Protein AF-A0AAW2PKI6-F1 (afdb_monomer)

Organism: NCBI:txid2727403

Radius of gyration: 33.49 Å; Cα contacts (8 Å, |Δi|>4): 193; chains: 1; bounding box: 82×62×94 Å

pLDDT: mean 77.55, std 22.03, range [27.28, 97.56]

Structure (mmCIF, N/CA/C/O backbone):
data_AF-A0AAW2PKI6-F1
#
_entry.id   AF-A0AAW2PKI6-F1
#
loop_
_atom_site.group_PDB
_atom_site.id
_atom_site.type_symbol
_atom_site.label_atom_id
_atom_site.label_alt_id
_atom_site.label_comp_id
_atom_site.label_asym_id
_atom_site.label_entity_id
_atom_site.label_seq_id
_atom_site.pdbx_PDB_ins_code
_atom_site.Cartn_x
_atom_site.Cartn_y
_atom_site.Cartn_z
_atom_site.occupancy
_atom_site.B_iso_or_equiv
_atom_site.auth_seq_id
_atom_site.auth_comp_id
_atom_site.auth_asym_id
_atom_site.auth_atom_id
_atom_site.pdbx_PDB_model_num
ATOM 1 N N . MET A 1 1 ? 18.875 0.267 6.222 1.00 60.16 1 MET A N 1
ATOM 2 C CA . MET A 1 1 ? 17.955 0.863 5.227 1.00 60.16 1 MET A CA 1
ATOM 3 C C . MET A 1 1 ? 18.737 1.690 4.213 1.00 60.16 1 MET A C 1
ATOM 5 O O . MET A 1 1 ? 18.443 1.576 3.035 1.00 60.16 1 MET A O 1
ATOM 9 N N . GLU A 1 2 ? 19.763 2.428 4.642 1.00 72.56 2 GLU A N 1
ATOM 10 C CA . GLU A 1 2 ? 20.628 3.272 3.794 1.00 72.56 2 GLU A CA 1
ATOM 11 C C . GLU A 1 2 ? 21.167 2.565 2.539 1.00 72.56 2 GLU A C 1
ATOM 13 O O . GLU A 1 2 ? 20.972 3.065 1.440 1.00 72.56 2 GLU A O 1
ATOM 18 N N . SER A 1 3 ? 21.688 1.339 2.652 1.00 79.81 3 SER A N 1
ATOM 19 C CA . SER A 1 3 ? 22.182 0.583 1.486 1.00 79.81 3 SER A CA 1
ATOM 20 C C . SER A 1 3 ? 21.110 0.235 0.439 1.00 79.81 3 SER A C 1
ATOM 22 O O . SER A 1 3 ? 21.405 0.168 -0.751 1.00 79.81 3 SER A O 1
ATOM 24 N N . LEU A 1 4 ? 19.853 0.025 0.853 1.00 80.31 4 LEU A N 1
ATOM 25 C CA . LEU A 1 4 ? 18.731 -0.175 -0.078 1.00 80.31 4 LEU A CA 1
ATOM 26 C C . LEU A 1 4 ? 18.265 1.148 -0.687 1.00 80.31 4 LEU A C 1
ATOM 28 O O . LEU A 1 4 ? 17.821 1.170 -1.831 1.00 80.31 4 LEU A O 1
ATOM 32 N N . VAL A 1 5 ? 18.385 2.246 0.060 1.00 81.81 5 VAL A N 1
ATOM 33 C CA . VAL A 1 5 ? 18.087 3.593 -0.430 1.00 81.81 5 VAL A CA 1
ATOM 34 C C . VAL A 1 5 ? 19.079 3.993 -1.519 1.00 81.81 5 VAL A C 1
ATOM 36 O O . VAL A 1 5 ? 18.648 4.367 -2.605 1.00 81.81 5 VAL A O 1
ATOM 39 N N . GLU A 1 6 ? 20.378 3.832 -1.272 1.00 85.56 6 GLU A N 1
ATOM 40 C CA . GLU A 1 6 ? 21.430 4.067 -2.267 1.00 85.56 6 GLU A CA 1
ATOM 41 C C . GLU A 1 6 ? 21.249 3.182 -3.501 1.00 85.56 6 GLU A C 1
ATOM 43 O O . GLU A 1 6 ? 21.392 3.644 -4.633 1.00 85.56 6 GLU A O 1
ATOM 48 N N . LEU A 1 7 ? 20.870 1.914 -3.300 1.00 85.25 7 LEU A N 1
ATOM 49 C CA . LEU A 1 7 ? 20.575 1.012 -4.405 1.00 85.25 7 LEU A CA 1
ATOM 50 C C . LEU A 1 7 ? 19.381 1.499 -5.236 1.00 85.25 7 LEU A C 1
ATOM 52 O O . LEU A 1 7 ? 19.475 1.505 -6.460 1.00 85.25 7 LEU A O 1
ATOM 56 N N . CYS A 1 8 ? 18.279 1.923 -4.612 1.00 85.94 8 CYS A N 1
ATOM 57 C CA . CYS A 1 8 ? 17.147 2.503 -5.341 1.00 85.94 8 CYS A CA 1
ATOM 58 C C . CYS A 1 8 ? 17.553 3.757 -6.118 1.00 85.94 8 CYS A C 1
ATOM 60 O O . CYS A 1 8 ? 17.110 3.947 -7.248 1.00 85.94 8 CYS A O 1
ATOM 62 N N . ASP A 1 9 ? 18.407 4.595 -5.534 1.00 87.12 9 ASP A N 1
ATOM 63 C CA . ASP A 1 9 ? 18.882 5.819 -6.168 1.00 87.12 9 ASP A CA 1
ATOM 64 C C . ASP A 1 9 ? 19.772 5.499 -7.385 1.00 87.12 9 ASP A C 1
ATOM 66 O O . ASP A 1 9 ? 19.614 6.118 -8.438 1.00 87.12 9 ASP A O 1
ATOM 70 N N . LEU A 1 10 ? 20.620 4.470 -7.296 1.00 88.50 10 LEU A N 1
ATOM 71 C CA . LEU A 1 10 ? 21.412 3.967 -8.422 1.00 88.50 10 LEU A CA 1
ATOM 72 C C . LEU A 1 10 ? 20.534 3.348 -9.520 1.00 88.50 10 LEU A C 1
ATOM 74 O O . LEU A 1 10 ? 20.721 3.650 -10.698 1.00 88.50 10 LEU A O 1
ATOM 78 N N . ILE A 1 11 ? 19.563 2.506 -9.145 1.00 87.12 11 ILE A N 1
ATOM 79 C CA . ILE A 1 11 ? 18.638 1.879 -10.100 1.00 87.12 11 ILE A CA 1
ATOM 80 C C . ILE A 1 11 ? 17.837 2.955 -10.833 1.00 87.12 11 ILE A C 1
ATOM 82 O O . ILE A 1 11 ? 17.681 2.864 -12.045 1.00 87.12 11 ILE A O 1
ATOM 86 N N . SER A 1 12 ? 17.389 4.002 -10.134 1.00 85.88 12 SER A N 1
ATOM 87 C CA . SER A 1 12 ? 16.579 5.063 -10.743 1.00 85.88 12 SER A CA 1
ATOM 88 C C . SER A 1 12 ? 17.275 5.845 -11.851 1.00 85.88 12 SER A C 1
ATOM 90 O O . SER A 1 12 ? 16.607 6.366 -12.738 1.00 85.88 12 SER A O 1
ATOM 92 N N . GLN A 1 13 ? 18.608 5.880 -11.853 1.00 86.38 13 GLN A N 1
ATOM 93 C CA . GLN A 1 13 ? 19.371 6.522 -12.922 1.00 86.38 13 GLN A CA 1
ATOM 94 C C . GLN A 1 13 ? 19.412 5.665 -14.194 1.00 86.38 13 GLN A C 1
ATOM 96 O O . GLN A 1 13 ? 19.461 6.214 -15.288 1.00 86.38 13 GLN A O 1
ATOM 101 N N . ASN A 1 14 ? 19.405 4.331 -14.063 1.00 84.81 14 ASN A N 1
ATOM 102 C CA . ASN A 1 14 ? 19.547 3.393 -15.183 1.00 84.81 14 ASN A CA 1
ATOM 103 C C . ASN A 1 14 ? 18.785 2.072 -14.923 1.00 84.81 14 ASN A C 1
ATOM 105 O O . ASN A 1 14 ? 19.417 1.027 -14.740 1.00 84.81 14 ASN A O 1
ATOM 109 N N . PRO A 1 15 ? 17.438 2.066 -14.907 1.00 82.00 15 PRO A N 1
ATOM 110 C CA . PRO A 1 15 ? 16.659 0.908 -14.451 1.00 82.00 15 PRO A CA 1
ATOM 111 C C . PRO A 1 15 ? 16.874 -0.350 -15.308 1.00 82.00 15 PRO A C 1
ATOM 113 O O . PRO A 1 15 ? 16.956 -1.458 -14.776 1.00 82.00 15 PRO A O 1
ATOM 116 N N . SER A 1 16 ? 17.076 -0.185 -16.619 1.00 84.62 16 SER A N 1
ATOM 117 C CA . SER A 1 16 ? 17.324 -1.280 -17.568 1.00 84.62 16 SER A CA 1
ATOM 118 C C . SER A 1 16 ? 18.631 -2.046 -17.327 1.00 84.62 16 SER A C 1
ATOM 120 O O . SER A 1 16 ? 18.768 -3.169 -17.806 1.00 84.62 16 SER A O 1
ATOM 122 N N . GLN A 1 17 ? 19.579 -1.484 -16.569 1.00 86.12 17 GLN A N 1
ATOM 123 C CA . GLN A 1 17 ? 20.857 -2.134 -16.254 1.00 86.12 17 GLN A CA 1
ATOM 124 C C . GLN A 1 17 ? 20.801 -3.014 -14.999 1.00 86.12 17 GLN A C 1
ATOM 126 O O . GLN A 1 17 ? 21.746 -3.753 -14.724 1.00 86.12 17 GLN A O 1
ATOM 131 N N . PHE A 1 18 ? 19.707 -2.965 -14.230 1.00 88.19 18 PHE A N 1
ATOM 132 C CA . PHE A 1 18 ? 19.598 -3.674 -12.952 1.00 88.19 18 PHE A CA 1
ATOM 133 C C . PHE A 1 18 ? 18.392 -4.629 -12.832 1.00 88.19 18 PHE A C 1
ATOM 135 O O . PHE A 1 18 ? 17.845 -4.751 -11.730 1.00 88.19 18 PHE A O 1
ATOM 142 N N . PRO A 1 19 ? 17.983 -5.367 -13.886 1.00 88.19 19 PRO A N 1
ATOM 143 C CA . PRO A 1 19 ? 16.792 -6.217 -13.828 1.00 88.19 19 PRO A CA 1
ATOM 144 C C . PRO A 1 19 ? 16.898 -7.300 -12.743 1.00 88.19 19 PRO A C 1
ATOM 146 O O . PRO A 1 19 ? 15.944 -7.534 -12.003 1.00 88.19 19 PRO A O 1
ATOM 149 N N . GLU A 1 20 ? 18.078 -7.902 -12.570 1.00 89.75 20 GLU A N 1
ATOM 150 C CA . GLU A 1 20 ? 18.322 -8.921 -11.542 1.00 89.75 20 GLU A CA 1
ATOM 151 C C . GLU A 1 20 ? 18.191 -8.365 -10.121 1.00 89.75 20 GLU A C 1
ATOM 153 O O . GLU A 1 20 ? 17.646 -9.027 -9.239 1.00 89.75 20 GLU A O 1
ATOM 158 N N . LYS A 1 21 ? 18.646 -7.127 -9.886 1.00 90.69 21 LYS A N 1
ATOM 159 C CA . LYS A 1 21 ? 18.537 -6.493 -8.566 1.00 90.69 21 LYS A CA 1
ATOM 160 C C . LYS A 1 21 ? 17.090 -6.133 -8.250 1.00 90.69 21 LYS A C 1
ATOM 162 O O . LYS A 1 21 ? 16.655 -6.330 -7.120 1.00 90.69 21 LYS A O 1
ATOM 167 N N . ILE A 1 22 ? 16.337 -5.658 -9.241 1.00 90.00 22 ILE A N 1
ATOM 168 C CA . ILE A 1 22 ? 14.905 -5.373 -9.096 1.00 90.00 22 ILE A CA 1
ATOM 169 C C . ILE A 1 22 ? 14.148 -6.666 -8.780 1.00 90.00 22 ILE A C 1
ATOM 171 O O . ILE A 1 22 ? 13.391 -6.708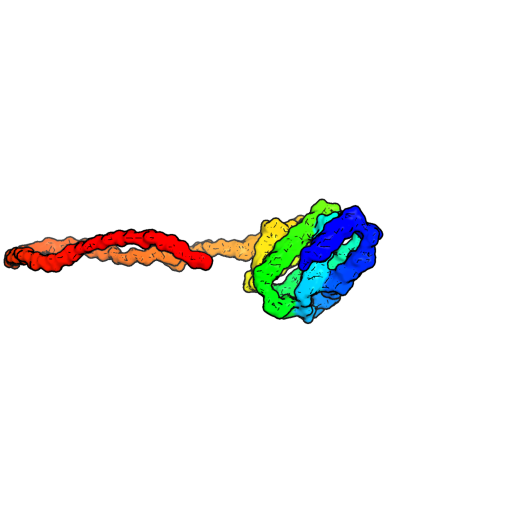 -7.808 1.00 90.00 22 ILE A O 1
ATOM 175 N N . ALA A 1 23 ? 14.408 -7.742 -9.529 1.00 91.38 23 ALA A N 1
ATOM 176 C CA . ALA A 1 23 ? 13.832 -9.059 -9.269 1.00 91.38 23 ALA A CA 1
ATOM 177 C C . ALA A 1 23 ? 14.208 -9.583 -7.873 1.00 91.38 23 ALA A C 1
ATOM 179 O O . ALA A 1 23 ? 13.350 -10.089 -7.148 1.00 91.38 23 ALA A O 1
ATOM 180 N N . TRP A 1 24 ? 15.461 -9.398 -7.450 1.00 92.00 24 TRP A N 1
ATOM 181 C CA . TRP A 1 24 ? 15.915 -9.770 -6.113 1.00 92.00 24 TRP A CA 1
ATOM 182 C C . TRP A 1 24 ? 15.167 -9.007 -5.015 1.00 92.00 24 TRP A C 1
ATOM 184 O O . TRP A 1 24 ? 14.698 -9.642 -4.072 1.00 92.00 24 TRP A O 1
ATOM 194 N N . ILE A 1 25 ? 14.981 -7.685 -5.137 1.00 91.81 25 ILE A N 1
ATOM 195 C CA . ILE A 1 25 ? 14.194 -6.894 -4.172 1.00 91.81 25 ILE A CA 1
ATOM 196 C C . ILE A 1 25 ? 12.750 -7.413 -4.126 1.00 91.81 25 ILE A C 1
ATOM 198 O O . ILE A 1 25 ? 12.233 -7.683 -3.043 1.00 91.81 25 ILE A O 1
ATOM 202 N N . CYS A 1 26 ? 12.130 -7.622 -5.291 1.00 92.88 26 CYS A N 1
ATOM 203 C CA . CYS A 1 26 ? 10.767 -8.145 -5.405 1.00 92.88 26 CYS A CA 1
ATOM 204 C C . CYS A 1 26 ? 10.617 -9.526 -4.746 1.00 92.88 26 CYS A C 1
ATOM 206 O O . CYS A 1 26 ? 9.635 -9.774 -4.055 1.00 92.88 26 CYS A O 1
ATOM 208 N N . SER A 1 27 ? 11.618 -10.405 -4.873 1.00 93.06 27 SER A N 1
ATOM 209 C CA . SER A 1 27 ? 11.614 -11.738 -4.246 1.00 93.06 27 SER A CA 1
ATOM 210 C C . SER A 1 27 ? 11.633 -11.710 -2.710 1.00 93.06 27 SER A C 1
ATOM 212 O O . SER A 1 27 ? 11.346 -12.717 -2.065 1.00 93.06 27 SER A O 1
ATOM 214 N N . ARG A 1 28 ? 11.984 -10.566 -2.103 1.00 93.50 28 ARG A N 1
ATOM 215 C CA . ARG A 1 28 ? 11.966 -10.367 -0.644 1.00 93.50 28 ARG A CA 1
ATOM 216 C C . ARG A 1 28 ? 10.624 -9.859 -0.128 1.00 93.50 28 ARG A C 1
ATOM 218 O O . ARG A 1 28 ? 10.440 -9.812 1.089 1.00 93.50 28 ARG A O 1
ATOM 225 N N . CYS A 1 29 ? 9.710 -9.474 -1.013 1.00 93.69 29 CYS A N 1
ATOM 226 C CA . CYS A 1 29 ? 8.357 -9.096 -0.639 1.00 93.69 29 CYS A CA 1
ATOM 227 C C . CYS A 1 29 ? 7.550 -10.330 -0.197 1.00 93.69 29 CYS A C 1
ATOM 229 O O . CYS A 1 29 ? 7.835 -11.455 -0.613 1.00 93.69 29 CYS A O 1
ATOM 231 N N . PRO A 1 30 ? 6.545 -10.149 0.672 1.00 91.19 30 PRO A N 1
ATOM 232 C CA . PRO A 1 30 ? 5.601 -11.212 0.981 1.00 91.19 30 PRO A CA 1
ATOM 233 C C . PRO A 1 30 ? 4.803 -11.597 -0.284 1.00 91.19 30 PRO A C 1
ATOM 235 O O . PRO A 1 30 ? 4.402 -10.700 -1.030 1.00 91.19 30 PRO A O 1
ATOM 238 N N . PRO A 1 31 ? 4.548 -12.898 -0.534 1.00 86.38 31 PRO A N 1
ATOM 239 C CA . PRO A 1 31 ? 3.718 -13.340 -1.655 1.00 86.38 31 PRO A CA 1
ATOM 240 C C . PRO A 1 31 ? 2.302 -12.760 -1.573 1.00 86.38 31 PRO A C 1
ATOM 242 O O . PRO A 1 31 ? 1.725 -12.709 -0.479 1.00 86.38 31 PRO A O 1
ATOM 245 N N . ALA A 1 32 ? 1.731 -12.365 -2.713 1.00 82.56 32 ALA A N 1
ATOM 246 C CA . ALA A 1 32 ? 0.415 -11.727 -2.783 1.00 82.56 32 ALA A CA 1
ATOM 247 C C . ALA A 1 32 ? -0.695 -12.619 -2.205 1.00 82.56 32 ALA A C 1
ATOM 249 O O . ALA A 1 32 ? -1.549 -12.155 -1.454 1.00 82.56 32 ALA A O 1
ATOM 250 N N . GLU A 1 33 ? -0.636 -13.921 -2.477 1.00 80.19 33 GLU A N 1
ATOM 251 C CA . GLU A 1 33 ? -1.582 -14.920 -1.981 1.00 80.19 33 GLU A CA 1
ATOM 252 C C . GLU A 1 33 ? -1.523 -15.015 -0.456 1.00 80.19 33 GLU A C 1
ATOM 254 O O . GLU A 1 33 ? -2.552 -15.130 0.212 1.00 80.19 33 GLU A O 1
ATOM 259 N N . SER A 1 34 ? -0.314 -14.906 0.112 1.00 81.00 34 SER A N 1
ATOM 260 C CA . SER A 1 34 ? -0.145 -14.929 1.562 1.00 81.00 34 SER A CA 1
ATOM 261 C C . SER A 1 34 ? -0.856 -13.737 2.197 1.00 81.00 34 SER A C 1
ATOM 263 O O . SER A 1 34 ? -1.625 -13.941 3.133 1.00 81.00 34 SER A O 1
ATOM 265 N N . LEU A 1 35 ? -0.695 -12.530 1.637 1.00 80.88 35 LEU A N 1
ATOM 266 C CA . LEU A 1 35 ? -1.299 -11.288 2.131 1.00 80.88 35 LEU A CA 1
ATOM 267 C C . LEU A 1 35 ? -2.830 -11.337 2.137 1.00 80.88 35 LEU A C 1
ATOM 269 O O . LEU A 1 35 ? -3.458 -10.819 3.055 1.00 80.88 35 LEU A O 1
ATOM 273 N N . LEU A 1 36 ? -3.427 -11.997 1.145 1.00 72.19 36 LEU A N 1
ATOM 274 C CA . LEU A 1 36 ? -4.881 -12.082 0.997 1.00 72.19 36 LEU A CA 1
ATOM 275 C C . LEU A 1 36 ? -5.514 -13.218 1.821 1.00 72.19 36 LEU A C 1
ATOM 277 O O . LEU A 1 36 ? -6.700 -13.163 2.129 1.00 72.19 36 LEU A O 1
ATOM 281 N N . SER A 1 37 ? -4.736 -14.229 2.223 1.00 73.50 37 SER A N 1
ATOM 282 C CA . SER A 1 37 ? -5.223 -15.401 2.976 1.00 73.50 37 SER A CA 1
ATOM 283 C C . SER A 1 37 ? -5.449 -15.171 4.484 1.00 73.50 37 SER A C 1
ATOM 285 O O . SER A 1 37 ? -5.866 -16.084 5.194 1.00 73.50 37 SER A O 1
ATOM 287 N N . GLY A 1 38 ? -5.171 -13.967 5.002 1.00 60.06 38 GLY A N 1
ATOM 288 C CA . GLY A 1 38 ? -5.489 -13.573 6.384 1.00 60.06 38 GLY A CA 1
ATOM 289 C C . GLY A 1 38 ? -4.589 -14.157 7.486 1.00 60.06 38 GLY A C 1
ATOM 290 O O . GLY A 1 38 ? -4.849 -13.918 8.666 1.00 60.06 38 GLY A O 1
ATOM 291 N N . SER A 1 39 ? -3.526 -14.892 7.134 1.00 59.41 39 SER A N 1
ATOM 292 C CA . SER A 1 39 ? -2.617 -15.546 8.091 1.00 59.41 39 SER A CA 1
ATOM 293 C C . SER A 1 39 ? -1.109 -15.197 8.016 1.00 59.41 39 SER A C 1
ATOM 295 O O . SER A 1 39 ? -0.350 -15.818 8.772 1.00 59.41 39 SER A O 1
ATOM 297 N N . PRO A 1 40 ? -0.582 -14.265 7.192 1.00 66.75 40 PRO A N 1
ATOM 298 C CA . PRO A 1 40 ? 0.857 -14.057 7.167 1.00 66.75 40 PRO A CA 1
ATOM 299 C C . PRO A 1 40 ? 1.254 -13.122 8.306 1.00 66.75 40 PRO A C 1
ATOM 301 O O . PRO A 1 40 ? 0.937 -11.934 8.316 1.00 66.75 40 PRO A O 1
ATOM 304 N N . ARG A 1 41 ? 2.017 -13.644 9.263 1.00 82.00 41 ARG A N 1
ATOM 305 C CA . ARG A 1 41 ? 2.872 -12.767 10.056 1.00 82.00 41 ARG A CA 1
ATOM 306 C C . ARG A 1 41 ? 3.982 -12.270 9.137 1.00 82.00 41 ARG A C 1
ATOM 308 O O . ARG A 1 41 ? 4.852 -13.053 8.757 1.00 82.00 41 ARG A O 1
ATOM 315 N N . VAL A 1 42 ? 3.951 -10.994 8.776 1.00 90.56 42 VAL A N 1
ATOM 316 C CA . VAL A 1 42 ? 4.983 -10.396 7.931 1.00 90.56 42 VAL A CA 1
ATOM 317 C C . VAL A 1 42 ? 6.249 -10.155 8.753 1.00 90.56 42 VAL A C 1
ATOM 319 O O . VAL A 1 42 ? 6.200 -9.825 9.942 1.00 90.56 42 VAL A O 1
ATOM 322 N N . SER A 1 43 ? 7.412 -10.324 8.134 1.00 92.00 43 SER A N 1
ATOM 323 C CA . SER A 1 43 ? 8.691 -9.999 8.760 1.00 92.00 43 SER A CA 1
ATOM 324 C C . SER A 1 43 ? 9.048 -8.519 8.570 1.00 92.00 43 SER A C 1
ATOM 326 O O . SER A 1 43 ? 8.580 -7.842 7.652 1.00 92.00 43 SER A O 1
ATOM 328 N N . ARG A 1 44 ? 9.943 -7.994 9.417 1.00 92.25 44 ARG A N 1
ATOM 329 C CA . ARG A 1 44 ? 10.456 -6.621 9.264 1.00 92.25 44 ARG A CA 1
ATOM 330 C C . ARG A 1 44 ? 11.184 -6.433 7.924 1.00 92.25 44 ARG A C 1
ATOM 332 O O . ARG A 1 44 ? 11.060 -5.380 7.309 1.00 92.25 44 ARG A O 1
ATOM 339 N N . SER A 1 45 ? 11.917 -7.445 7.451 1.00 92.00 45 SER A N 1
ATOM 340 C CA . SER A 1 45 ? 12.606 -7.380 6.155 1.00 92.00 45 SER A CA 1
ATOM 341 C C . SER A 1 45 ? 11.633 -7.353 4.977 1.00 92.00 45 SER A C 1
ATOM 343 O O . SER A 1 45 ? 11.880 -6.624 4.024 1.00 92.00 45 SER A O 1
ATOM 345 N N . GLN A 1 46 ? 10.511 -8.071 5.067 1.00 93.56 46 GLN A N 1
ATOM 346 C CA . GLN A 1 46 ? 9.435 -8.035 4.074 1.00 93.56 46 GLN A CA 1
ATOM 347 C C . GLN A 1 46 ? 8.767 -6.655 3.997 1.00 93.56 46 GLN A C 1
ATOM 349 O O . GLN A 1 46 ? 8.568 -6.140 2.899 1.00 93.56 46 GLN A O 1
ATOM 354 N N . LEU A 1 47 ? 8.491 -6.013 5.139 1.00 94.19 47 LEU A N 1
ATOM 355 C CA . LEU A 1 47 ? 7.982 -4.633 5.163 1.00 94.19 47 LEU A CA 1
ATOM 356 C C . LEU A 1 47 ? 8.980 -3.648 4.539 1.00 94.19 47 LEU A C 1
ATOM 358 O O . LEU A 1 47 ? 8.604 -2.809 3.723 1.00 94.19 47 LEU A O 1
ATOM 362 N N . HIS A 1 48 ? 10.271 -3.775 4.858 1.00 93.75 48 HIS A N 1
ATOM 363 C CA . HIS A 1 48 ? 11.298 -2.950 4.222 1.00 93.75 48 HIS A CA 1
ATOM 364 C C . HIS A 1 48 ? 11.418 -3.209 2.718 1.00 93.75 48 HIS A C 1
ATOM 366 O O . HIS A 1 48 ? 11.626 -2.259 1.966 1.00 93.75 48 HIS A O 1
ATOM 372 N N . ALA A 1 49 ? 11.261 -4.455 2.265 1.00 94.19 49 ALA A N 1
ATOM 373 C CA . ALA A 1 49 ? 11.241 -4.777 0.844 1.00 94.19 49 ALA A CA 1
ATOM 374 C C . ALA A 1 49 ? 10.067 -4.080 0.140 1.00 94.19 49 ALA A C 1
ATOM 376 O O . ALA A 1 49 ? 10.290 -3.411 -0.862 1.00 94.19 49 ALA A O 1
ATOM 377 N N . ILE A 1 50 ? 8.856 -4.121 0.711 1.00 95.62 50 ILE A N 1
ATOM 378 C CA . ILE A 1 50 ? 7.687 -3.399 0.177 1.00 95.62 50 ILE A CA 1
ATOM 379 C C . ILE A 1 50 ? 7.944 -1.889 0.076 1.00 95.62 50 ILE A C 1
ATOM 381 O O . ILE A 1 50 ? 7.707 -1.307 -0.981 1.00 95.62 50 ILE A O 1
ATOM 385 N N . LEU A 1 51 ? 8.492 -1.256 1.122 1.00 95.81 51 LEU A N 1
ATOM 386 C CA . LEU A 1 51 ? 8.870 0.165 1.062 1.00 95.81 51 LEU A CA 1
ATOM 387 C C . LEU A 1 51 ? 9.906 0.446 -0.028 1.00 95.81 51 LEU A C 1
ATOM 389 O O . LEU A 1 51 ? 9.824 1.460 -0.716 1.00 95.81 51 LEU A O 1
ATOM 393 N N . THR A 1 52 ? 10.873 -0.454 -0.193 1.00 94.81 52 THR A N 1
ATOM 394 C CA . THR A 1 52 ? 11.925 -0.330 -1.208 1.00 94.81 52 THR A CA 1
ATOM 395 C C . THR A 1 52 ? 11.329 -0.398 -2.615 1.00 94.81 52 THR A C 1
ATOM 397 O O . THR A 1 52 ? 11.669 0.436 -3.452 1.00 94.81 52 THR A O 1
ATOM 400 N N . VAL A 1 53 ? 10.395 -1.323 -2.864 1.00 94.44 53 VAL A N 1
ATOM 401 C CA . VAL A 1 53 ? 9.678 -1.433 -4.146 1.00 94.44 53 VAL A CA 1
ATOM 402 C C . VAL A 1 53 ? 8.800 -0.203 -4.399 1.00 94.44 53 VAL A C 1
ATOM 404 O O . VAL A 1 53 ? 8.852 0.358 -5.489 1.00 94.44 53 VAL A O 1
ATOM 407 N N . ALA A 1 54 ? 8.050 0.274 -3.402 1.00 95.38 54 ALA A N 1
ATOM 408 C CA . ALA A 1 54 ? 7.240 1.485 -3.543 1.00 95.38 54 ALA A CA 1
ATOM 409 C C . ALA A 1 54 ? 8.109 2.715 -3.858 1.00 95.38 54 ALA A C 1
ATOM 411 O O . ALA A 1 54 ? 7.802 3.486 -4.769 1.00 95.38 54 ALA A O 1
ATOM 412 N N . ARG A 1 55 ? 9.245 2.867 -3.165 1.00 94.38 55 ARG A N 1
ATOM 413 C CA . ARG A 1 55 ? 10.226 3.923 -3.448 1.00 94.38 55 ARG A CA 1
ATOM 414 C C . ARG A 1 55 ? 10.798 3.797 -4.859 1.00 94.38 55 ARG A C 1
ATOM 416 O O . ARG A 1 55 ? 10.929 4.815 -5.535 1.00 94.38 55 ARG A O 1
ATOM 423 N N . LEU A 1 56 ? 11.125 2.584 -5.305 1.00 93.00 56 LEU A N 1
ATOM 424 C CA . LEU A 1 56 ? 11.620 2.336 -6.658 1.00 93.00 56 LEU A CA 1
ATOM 425 C C . LEU A 1 56 ? 10.616 2.833 -7.706 1.00 93.00 56 LEU A C 1
ATOM 427 O O . LEU A 1 56 ? 11.004 3.605 -8.578 1.00 93.00 56 LEU A O 1
ATOM 431 N N . LEU A 1 57 ? 9.336 2.470 -7.570 1.00 92.38 57 LEU A N 1
ATOM 432 C CA . LEU A 1 57 ? 8.267 2.952 -8.453 1.00 92.38 57 LEU A CA 1
ATOM 433 C C . LEU A 1 57 ? 8.168 4.481 -8.445 1.00 92.38 57 LEU A C 1
ATOM 435 O O . LEU A 1 57 ? 8.087 5.096 -9.502 1.00 92.38 57 LEU A O 1
ATOM 439 N N . SER A 1 58 ? 8.270 5.107 -7.268 1.00 93.81 58 SER A N 1
ATOM 440 C CA . SER A 1 58 ? 8.218 6.572 -7.142 1.00 93.81 58 SER A CA 1
ATOM 441 C C . SER A 1 58 ? 9.379 7.306 -7.821 1.00 93.81 58 SER A C 1
ATOM 443 O O . SER A 1 58 ? 9.295 8.512 -8.031 1.00 93.81 58 SER A O 1
ATOM 445 N N . LYS A 1 59 ? 10.475 6.605 -8.135 1.00 91.44 59 LYS A N 1
ATOM 446 C CA . LYS A 1 59 ? 11.649 7.165 -8.816 1.00 91.44 59 LYS A CA 1
ATOM 447 C C . LYS A 1 59 ? 11.799 6.694 -10.266 1.00 91.44 59 LYS A C 1
ATOM 449 O O . LYS A 1 59 ? 12.598 7.271 -10.994 1.00 91.44 59 LYS A O 1
ATOM 454 N N . CYS A 1 60 ? 11.069 5.653 -10.675 1.00 86.19 60 CYS A N 1
ATOM 455 C CA . CYS A 1 60 ? 11.206 4.994 -11.979 1.00 86.19 60 CYS A CA 1
ATOM 456 C C . CYS A 1 60 ? 9.849 4.895 -12.703 1.00 86.19 60 CYS A C 1
ATOM 458 O O . CYS A 1 60 ? 9.342 3.785 -12.899 1.00 86.19 60 CYS A O 1
ATOM 460 N N . PRO A 1 61 ? 9.252 6.024 -13.118 1.00 73.06 61 PRO A N 1
ATOM 461 C CA . PRO A 1 61 ? 7.889 6.041 -13.654 1.00 73.06 61 PRO A CA 1
ATOM 462 C C . PRO A 1 61 ? 7.740 5.333 -15.005 1.00 73.06 61 PRO A C 1
ATOM 464 O O . PRO A 1 61 ? 6.708 4.731 -15.272 1.00 73.06 61 PRO A O 1
ATOM 467 N N . ASN A 1 62 ? 8.797 5.329 -15.821 1.00 65.62 62 ASN A N 1
ATOM 468 C CA . ASN A 1 62 ? 8.805 4.744 -17.168 1.00 65.62 62 ASN A CA 1
ATOM 469 C C . ASN A 1 62 ? 9.342 3.310 -17.196 1.00 65.62 62 ASN A C 1
ATOM 471 O O . ASN A 1 62 ? 9.867 2.861 -18.212 1.00 65.62 62 ASN A O 1
ATOM 475 N N . SER A 1 63 ? 9.327 2.617 -16.060 1.00 64.81 63 SER A N 1
ATOM 476 C CA . SER A 1 63 ? 9.799 1.243 -16.037 1.00 64.81 63 SER A CA 1
ATOM 477 C C . SER A 1 63 ? 8.672 0.291 -16.434 1.00 64.81 63 SER A C 1
ATOM 479 O O . SER A 1 63 ? 7.633 0.246 -15.777 1.00 64.81 63 SER A O 1
ATOM 481 N N . ASP A 1 64 ? 8.900 -0.527 -17.467 1.00 69.62 64 ASP A N 1
ATOM 482 C CA . ASP A 1 64 ? 8.010 -1.626 -17.900 1.00 69.62 64 ASP A CA 1
ATOM 483 C C . ASP A 1 64 ? 7.930 -2.768 -16.858 1.00 69.62 64 ASP A C 1
ATOM 485 O O . ASP A 1 64 ? 7.620 -3.923 -17.154 1.00 69.62 64 ASP A O 1
ATOM 489 N N . HIS A 1 65 ? 8.287 -2.485 -15.605 1.00 75.88 65 HIS A N 1
ATOM 490 C CA . HIS A 1 65 ? 8.369 -3.456 -14.534 1.00 75.88 65 HIS A CA 1
ATOM 491 C C . HIS A 1 65 ? 6.986 -3.673 -13.910 1.00 75.88 65 HIS A C 1
ATOM 493 O O . HIS A 1 65 ? 6.657 -3.129 -12.854 1.00 75.88 65 HIS A O 1
ATOM 499 N N . GLU A 1 66 ? 6.197 -4.538 -14.544 1.00 86.44 66 GLU A N 1
ATOM 500 C CA . GLU A 1 66 ? 4.873 -4.945 -14.055 1.00 86.44 66 GLU A CA 1
ATOM 501 C C . GLU A 1 66 ? 4.917 -5.656 -12.692 1.00 86.44 66 GLU A C 1
ATOM 503 O O . GLU A 1 66 ? 4.010 -5.509 -11.869 1.00 86.44 66 GLU A O 1
ATOM 508 N N . THR A 1 67 ? 6.003 -6.375 -12.395 1.00 90.75 67 THR A N 1
ATOM 509 C CA . THR A 1 67 ? 6.160 -7.110 -11.129 1.00 90.75 67 THR A CA 1
ATOM 510 C C . THR A 1 67 ? 6.188 -6.184 -9.896 1.00 90.75 67 THR A C 1
ATOM 512 O O . THR A 1 67 ? 5.372 -6.389 -8.994 1.00 90.75 67 THR A O 1
ATOM 515 N N . PRO A 1 68 ? 7.051 -5.145 -9.820 1.00 91.75 68 PRO A N 1
ATOM 516 C CA . PRO A 1 68 ? 6.980 -4.103 -8.794 1.00 91.75 68 PRO A CA 1
ATOM 517 C C . PRO A 1 68 ? 5.592 -3.489 -8.589 1.00 91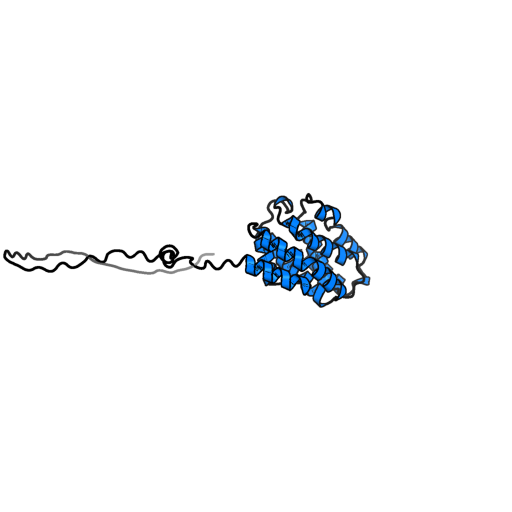.75 68 PRO A C 1
ATOM 519 O O . PRO A 1 68 ? 5.136 -3.407 -7.446 1.00 91.75 68 PRO A O 1
ATOM 522 N N . LYS A 1 69 ? 4.910 -3.085 -9.674 1.00 92.56 69 LYS A N 1
ATOM 523 C CA . LYS A 1 69 ? 3.564 -2.488 -9.605 1.00 92.56 69 LYS A CA 1
ATOM 524 C C . LYS A 1 69 ? 2.578 -3.464 -8.968 1.00 92.56 69 LYS A C 1
ATOM 526 O O . LYS A 1 69 ? 1.913 -3.123 -7.991 1.00 92.56 69 LYS A O 1
ATOM 531 N N . SER A 1 70 ? 2.564 -4.702 -9.458 1.00 92.56 70 SER A N 1
ATOM 532 C CA . SER A 1 70 ? 1.689 -5.771 -8.969 1.00 92.56 70 SER A CA 1
ATOM 533 C C . SER A 1 70 ? 1.898 -6.065 -7.482 1.00 92.56 70 SER A C 1
ATOM 535 O O . SER A 1 70 ? 0.926 -6.231 -6.749 1.00 92.56 70 SER A O 1
ATOM 537 N N . LEU A 1 71 ? 3.148 -6.084 -7.005 1.00 93.44 71 LEU A N 1
ATOM 538 C CA . LEU A 1 71 ? 3.466 -6.311 -5.590 1.00 93.44 71 LEU A CA 1
ATOM 539 C C . LEU A 1 71 ? 2.968 -5.181 -4.686 1.00 93.44 71 LEU A C 1
ATOM 541 O O . LEU A 1 71 ? 2.377 -5.446 -3.638 1.00 93.44 71 LEU A O 1
ATOM 545 N N . VAL A 1 72 ? 3.184 -3.926 -5.086 1.00 94.94 72 VAL A N 1
ATOM 546 C CA . VAL A 1 72 ? 2.714 -2.763 -4.319 1.00 94.94 72 VAL A CA 1
ATOM 547 C C . VAL A 1 72 ? 1.189 -2.716 -4.295 1.00 94.94 72 VAL A C 1
ATOM 549 O O . VAL A 1 72 ? 0.614 -2.504 -3.229 1.00 94.94 72 VAL A O 1
ATOM 552 N N . LEU A 1 73 ? 0.527 -2.998 -5.421 1.00 94.56 73 LEU A N 1
ATOM 553 C CA . LEU A 1 73 ? -0.934 -3.083 -5.494 1.00 94.56 73 LEU A CA 1
ATOM 554 C C . LEU A 1 73 ? -1.487 -4.235 -4.651 1.00 94.56 73 LEU A C 1
ATOM 556 O O . LEU A 1 73 ? -2.467 -4.044 -3.935 1.00 94.56 73 LEU A O 1
ATOM 560 N N . ALA A 1 74 ? -0.862 -5.414 -4.682 1.00 93.75 74 ALA A N 1
ATOM 561 C CA . ALA A 1 74 ? -1.272 -6.546 -3.853 1.00 93.75 74 ALA A CA 1
ATOM 562 C C . ALA A 1 74 ? -1.161 -6.217 -2.357 1.00 93.75 74 ALA A C 1
ATOM 564 O O . ALA A 1 74 ? -2.086 -6.494 -1.591 1.00 93.75 74 ALA A O 1
ATOM 565 N N . PHE A 1 75 ? -0.070 -5.565 -1.946 1.00 95.00 75 PHE A N 1
ATOM 566 C CA . PHE A 1 75 ? 0.079 -5.093 -0.574 1.00 95.00 75 PHE A CA 1
ATOM 567 C C . PHE A 1 75 ? -0.958 -4.026 -0.217 1.00 95.00 75 PHE A C 1
ATOM 569 O O . PHE A 1 75 ? -1.587 -4.125 0.835 1.00 95.00 75 PHE A O 1
ATOM 576 N N . TYR A 1 76 ? -1.200 -3.057 -1.101 1.00 95.62 76 TYR A N 1
ATOM 577 C CA . TYR A 1 76 ? -2.202 -2.016 -0.888 1.00 95.62 76 TYR A CA 1
ATOM 578 C C . TYR A 1 76 ? -3.604 -2.606 -0.692 1.00 95.62 76 TYR A C 1
ATOM 580 O O . TYR A 1 76 ? -4.265 -2.315 0.301 1.00 95.62 76 TYR A O 1
ATOM 588 N N . ARG A 1 77 ? -4.009 -3.541 -1.560 1.00 93.44 77 ARG A N 1
ATOM 589 C CA . ARG A 1 77 ? -5.273 -4.291 -1.440 1.00 93.44 77 ARG A CA 1
ATOM 590 C C . ARG A 1 77 ? -5.388 -5.065 -0.130 1.00 93.44 77 ARG A C 1
ATOM 592 O O . ARG A 1 77 ? -6.492 -5.267 0.363 1.00 93.44 77 ARG A O 1
ATOM 599 N N . SER A 1 78 ? -4.265 -5.497 0.441 1.00 92.38 78 SER A N 1
ATOM 600 C CA . SER A 1 78 ? -4.252 -6.253 1.693 1.00 92.38 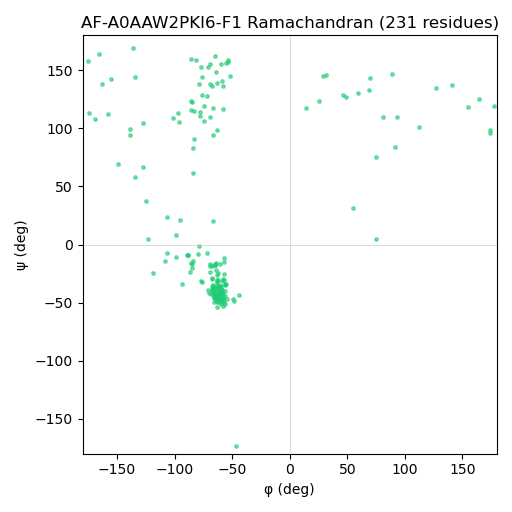78 SER A CA 1
ATOM 601 C C . SER A 1 78 ? -4.398 -5.392 2.948 1.00 92.38 78 SER A C 1
ATOM 603 O O . SER A 1 78 ? -4.586 -5.966 4.017 1.00 92.38 78 SER A O 1
ATOM 605 N N . ILE A 1 79 ? -4.357 -4.053 2.854 1.00 92.62 79 ILE A N 1
ATOM 606 C CA . ILE A 1 79 ? -4.415 -3.131 4.006 1.00 92.62 79 ILE A CA 1
ATOM 607 C C . ILE A 1 79 ? -5.473 -3.498 5.060 1.00 92.62 79 ILE A C 1
ATOM 609 O O . ILE A 1 79 ? -5.131 -3.481 6.241 1.00 92.62 79 ILE A O 1
ATOM 613 N N . PRO A 1 80 ? -6.711 -3.886 4.711 1.00 88.62 80 PRO A N 1
ATOM 614 C CA . PRO A 1 80 ? -7.691 -4.279 5.722 1.00 88.62 80 PRO A CA 1
ATOM 615 C C . PRO A 1 80 ? -7.224 -5.413 6.647 1.00 88.62 80 PRO A C 1
ATOM 617 O O . PRO A 1 80 ? -7.510 -5.414 7.844 1.00 88.62 80 PRO A O 1
ATOM 620 N N . SER A 1 81 ? -6.432 -6.355 6.126 1.00 87.06 81 SER A N 1
ATOM 621 C CA . SER A 1 81 ? -5.849 -7.449 6.912 1.00 87.06 81 SER A CA 1
ATOM 622 C C . SER A 1 81 ? -4.774 -6.976 7.904 1.00 87.06 81 SER A C 1
ATOM 624 O O . SER A 1 81 ? -4.566 -7.621 8.936 1.00 87.06 81 SER A O 1
ATOM 626 N N . LEU A 1 82 ? -4.141 -5.820 7.658 1.00 88.12 82 LEU A N 1
ATOM 627 C CA . LEU A 1 82 ? -3.109 -5.240 8.529 1.00 88.12 82 LEU A CA 1
ATOM 628 C C . LEU A 1 82 ? -3.690 -4.742 9.855 1.00 88.12 82 LEU A C 1
ATOM 630 O O . LEU A 1 82 ? -2.940 -4.531 10.809 1.00 88.12 82 LEU A O 1
ATOM 634 N N . PHE A 1 83 ? -5.009 -4.552 9.956 1.00 89.06 83 PHE A N 1
ATOM 635 C CA . PHE A 1 83 ? -5.637 -4.145 11.214 1.00 89.06 83 PHE A CA 1
ATOM 636 C C . PHE A 1 83 ? -5.560 -5.235 12.283 1.00 89.06 83 PHE A C 1
ATOM 638 O O . PHE A 1 83 ? -5.679 -4.925 13.469 1.00 89.06 83 PHE A O 1
ATOM 645 N N . ASN A 1 84 ? -5.304 -6.485 11.884 1.00 87.62 84 ASN A N 1
ATOM 646 C CA . ASN A 1 84 ? -5.009 -7.573 12.799 1.00 87.62 84 ASN A CA 1
ATOM 647 C C . ASN A 1 84 ? -3.582 -7.422 13.364 1.00 87.62 84 ASN A C 1
ATOM 649 O O . ASN A 1 84 ? -2.612 -7.525 12.610 1.00 87.62 84 ASN A O 1
ATOM 653 N N . PRO A 1 85 ? -3.400 -7.284 14.691 1.00 85.19 85 PRO A N 1
ATOM 654 C CA . PRO A 1 85 ? -2.071 -7.182 15.295 1.00 85.19 85 PRO A CA 1
ATOM 655 C C . PRO A 1 85 ? -1.142 -8.363 14.974 1.00 85.19 85 PRO A C 1
ATOM 657 O O . PRO A 1 85 ? 0.075 -8.197 14.974 1.00 85.19 85 PRO A O 1
ATOM 660 N N . LYS A 1 86 ? -1.694 -9.550 14.671 1.00 87.88 86 LYS A N 1
ATOM 661 C CA . LYS A 1 86 ? -0.921 -10.749 14.296 1.00 87.88 86 LYS A CA 1
ATOM 662 C C . LYS A 1 86 ? -0.241 -10.633 12.931 1.00 87.88 86 LYS A C 1
ATOM 664 O O . LYS A 1 86 ? 0.692 -11.392 12.676 1.00 87.88 86 LYS A O 1
ATOM 669 N N . PHE A 1 87 ? -0.686 -9.704 12.083 1.00 89.44 87 PHE A N 1
ATOM 670 C CA . PHE A 1 87 ? -0.021 -9.404 10.820 1.00 89.44 87 PHE A CA 1
ATOM 671 C C . PHE A 1 87 ? 1.397 -8.878 11.063 1.00 89.44 87 PHE A C 1
ATOM 673 O O . PHE A 1 87 ? 2.335 -9.257 10.368 1.00 89.44 87 PHE A O 1
ATOM 680 N N . TRP A 1 88 ? 1.568 -8.024 12.073 1.00 91.19 88 TRP A N 1
ATOM 681 C CA . TRP A 1 88 ? 2.803 -7.280 12.279 1.00 91.19 88 TRP A CA 1
ATOM 682 C C . TRP A 1 88 ? 3.929 -8.137 12.894 1.00 91.19 88 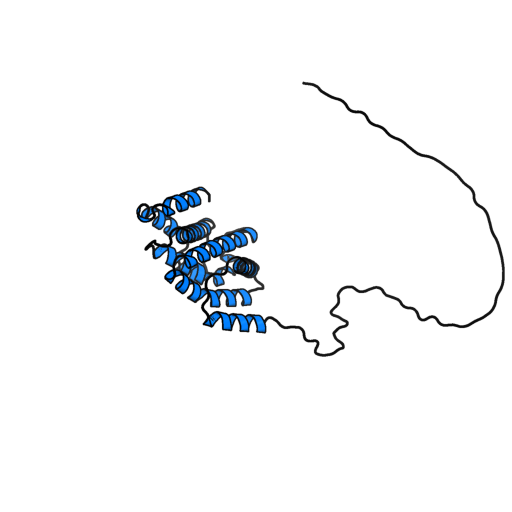TRP A C 1
ATOM 684 O O . TRP A 1 88 ? 3.679 -9.096 13.642 1.00 91.19 88 TRP A O 1
ATOM 694 N N . PRO A 1 89 ? 5.204 -7.783 12.631 1.00 91.19 89 PRO A N 1
ATOM 695 C CA . PRO A 1 89 ? 6.339 -8.408 13.299 1.00 91.19 89 PRO A CA 1
ATOM 696 C C . PRO A 1 89 ? 6.226 -8.310 14.829 1.00 91.19 89 PRO A C 1
ATOM 698 O O . PRO A 1 89 ? 5.587 -7.410 15.374 1.00 91.19 89 PRO A O 1
ATOM 701 N N . GLN A 1 90 ? 6.885 -9.220 15.554 1.00 86.44 90 GLN A N 1
ATOM 702 C CA . GLN A 1 90 ? 6.922 -9.135 17.018 1.00 86.44 90 GLN A CA 1
ATOM 703 C C . GLN A 1 90 ? 7.515 -7.805 17.474 1.00 86.44 90 GLN A C 1
ATOM 705 O O . GLN A 1 90 ? 8.542 -7.386 16.942 1.00 86.44 90 GLN A O 1
ATOM 710 N N . ALA A 1 91 ? 6.891 -7.180 18.476 1.00 84.44 91 ALA A N 1
ATOM 711 C CA . ALA A 1 91 ? 7.349 -5.913 19.044 1.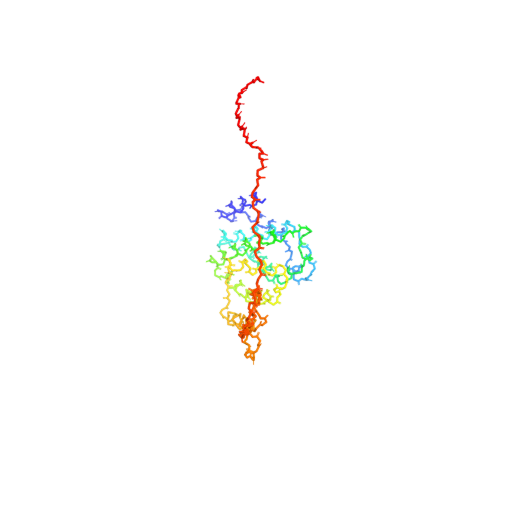00 84.44 91 ALA A CA 1
ATOM 712 C C . ALA A 1 91 ? 7.522 -4.790 17.997 1.00 84.44 91 ALA A C 1
ATOM 714 O O . ALA A 1 91 ? 8.386 -3.924 18.132 1.00 84.44 91 ALA A O 1
ATOM 715 N N . PHE A 1 92 ? 6.715 -4.800 16.932 1.00 89.81 92 PHE A N 1
ATOM 716 C CA . PHE A 1 92 ? 6.665 -3.699 15.978 1.00 89.81 92 PHE A CA 1
ATOM 717 C C . PHE A 1 92 ? 5.829 -2.557 16.577 1.00 89.81 92 PHE A C 1
ATOM 719 O O . PHE A 1 92 ? 4.630 -2.713 16.803 1.00 89.81 92 PHE A O 1
ATOM 726 N N . SER A 1 93 ? 6.481 -1.445 16.927 1.00 92.44 93 SER A N 1
ATOM 727 C CA . SER A 1 93 ? 5.845 -0.339 17.652 1.00 92.44 93 SER A CA 1
ATOM 728 C C . SER A 1 93 ? 4.830 0.411 16.784 1.00 92.44 93 SER A C 1
ATOM 730 O O . SER A 1 93 ? 4.951 0.455 15.561 1.00 92.44 93 SER A O 1
ATOM 732 N N . SER A 1 94 ? 3.857 1.074 17.419 1.00 91.50 94 SER A N 1
ATOM 733 C CA . SER A 1 94 ? 2.907 1.944 16.708 1.00 91.50 94 SER A CA 1
ATOM 734 C C . SER A 1 94 ? 3.603 3.074 15.941 1.00 91.50 94 SER A C 1
ATOM 736 O O . SER A 1 94 ? 3.118 3.496 14.895 1.00 91.50 94 SER A O 1
ATOM 738 N N . GLU A 1 95 ? 4.741 3.560 16.438 1.00 94.56 95 GLU A N 1
ATOM 739 C CA . GLU A 1 95 ? 5.567 4.556 15.752 1.00 94.56 95 GLU A CA 1
ATOM 740 C C . GLU A 1 95 ? 6.178 3.990 14.465 1.00 94.56 95 GLU A C 1
ATOM 742 O O . GLU A 1 95 ? 6.109 4.632 13.419 1.00 94.56 95 GLU A O 1
ATOM 747 N N . ALA A 1 96 ? 6.687 2.753 14.503 1.00 94.62 96 ALA A N 1
ATOM 748 C CA . ALA A 1 96 ? 7.211 2.080 13.318 1.00 94.62 96 ALA A CA 1
ATOM 749 C C . ALA A 1 96 ? 6.112 1.820 12.273 1.00 94.62 96 ALA A C 1
ATOM 751 O O . ALA A 1 96 ? 6.354 1.985 11.080 1.00 94.62 96 ALA A O 1
ATOM 752 N N . ILE A 1 97 ? 4.895 1.474 12.711 1.00 95.00 97 ILE A N 1
ATOM 753 C CA . ILE A 1 97 ? 3.713 1.358 11.837 1.00 95.00 97 ILE A CA 1
ATOM 754 C C . ILE A 1 97 ? 3.383 2.714 11.200 1.00 95.00 97 ILE A C 1
ATOM 756 O O . ILE A 1 97 ? 3.128 2.793 10.000 1.00 95.00 97 ILE A O 1
ATOM 760 N N . SER A 1 98 ? 3.429 3.790 11.988 1.00 95.44 98 SER A N 1
ATOM 761 C CA . SER A 1 98 ? 3.166 5.149 11.509 1.00 95.44 98 SER A CA 1
ATOM 762 C C . SER A 1 98 ? 4.188 5.609 10.481 1.00 95.44 98 SER A C 1
ATOM 764 O O . SER A 1 98 ? 3.801 6.104 9.425 1.00 95.44 98 SER A O 1
ATOM 766 N N . SER A 1 99 ? 5.481 5.434 10.754 1.00 96.00 99 SER A N 1
ATOM 767 C CA . SER A 1 99 ? 6.543 5.743 9.793 1.00 96.00 99 SER A CA 1
ATOM 768 C C . SER A 1 99 ? 6.377 4.921 8.515 1.00 96.00 99 SER A C 1
ATOM 770 O O . SER A 1 99 ? 6.393 5.493 7.429 1.00 96.00 99 SER A O 1
ATOM 772 N N . PHE A 1 100 ? 6.104 3.617 8.640 1.00 96.31 100 PHE A N 1
ATOM 773 C CA . PHE A 1 100 ? 5.866 2.746 7.493 1.00 96.31 100 PHE A CA 1
ATOM 774 C C . PHE A 1 100 ? 4.726 3.256 6.602 1.00 96.31 100 PHE A C 1
ATOM 776 O O . PHE A 1 100 ? 4.924 3.394 5.399 1.00 96.31 100 PHE A O 1
ATOM 783 N N . PHE A 1 101 ? 3.548 3.556 7.161 1.00 97.12 101 PHE A N 1
ATOM 784 C CA . PHE A 1 101 ? 2.416 4.011 6.348 1.00 97.12 101 PHE A CA 1
ATOM 785 C C . PHE A 1 101 ? 2.646 5.385 5.720 1.00 97.12 101 PHE A C 1
ATOM 787 O O . PHE A 1 101 ? 2.260 5.578 4.570 1.00 97.12 101 PHE A O 1
ATOM 794 N N . ASN A 1 102 ? 3.287 6.320 6.428 1.00 97.31 102 ASN A N 1
ATOM 795 C CA . ASN A 1 102 ? 3.615 7.627 5.856 1.00 97.31 102 ASN A CA 1
ATOM 796 C C . ASN A 1 102 ? 4.555 7.490 4.656 1.00 97.31 102 ASN A C 1
ATOM 798 O O . ASN A 1 102 ? 4.260 8.023 3.588 1.00 97.31 102 ASN A O 1
ATOM 802 N N . ASP A 1 103 ? 5.640 6.731 4.810 1.00 96.69 103 ASP A N 1
ATOM 803 C CA . ASP A 1 103 ? 6.595 6.497 3.729 1.00 96.69 103 ASP A CA 1
ATOM 804 C C . ASP A 1 103 ? 5.929 5.769 2.558 1.00 96.69 103 ASP A C 1
ATOM 806 O O . ASP A 1 103 ? 6.039 6.194 1.409 1.00 96.69 103 ASP A O 1
ATOM 810 N N . PHE A 1 104 ? 5.192 4.694 2.848 1.00 97.56 104 PHE A N 1
ATOM 811 C CA . PHE A 1 104 ? 4.523 3.879 1.840 1.00 97.56 104 PHE A CA 1
ATOM 812 C C . PHE A 1 104 ? 3.521 4.692 1.015 1.00 97.56 104 PHE A C 1
ATOM 814 O O . PHE A 1 104 ? 3.611 4.697 -0.213 1.00 97.56 104 PHE A O 1
ATOM 821 N N . LEU A 1 105 ? 2.610 5.423 1.669 1.00 97.56 105 LEU A N 1
ATOM 822 C CA . LEU A 1 105 ? 1.617 6.251 0.983 1.00 97.56 105 LEU A CA 1
ATOM 823 C C . LEU A 1 105 ? 2.260 7.423 0.238 1.00 97.56 105 LEU A C 1
ATOM 825 O O . LEU A 1 105 ? 1.804 7.762 -0.853 1.00 97.56 105 LEU A O 1
ATOM 829 N N . SER A 1 106 ? 3.335 8.013 0.772 1.00 97.19 106 SER A N 1
ATOM 830 C CA . SER A 1 106 ? 4.071 9.073 0.077 1.00 97.19 106 SER A CA 1
ATOM 831 C C . SER A 1 106 ? 4.706 8.560 -1.216 1.00 97.19 106 SER A C 1
ATOM 833 O O . SER A 1 106 ? 4.539 9.169 -2.273 1.00 97.19 106 SER A O 1
ATOM 835 N N . TYR A 1 107 ? 5.389 7.410 -1.171 1.00 96.38 107 TYR A N 1
ATOM 836 C CA . TYR A 1 107 ? 5.974 6.806 -2.369 1.00 96.38 107 TYR A CA 1
ATOM 837 C C . TYR A 1 107 ? 4.907 6.367 -3.372 1.00 96.38 107 TYR A C 1
ATOM 839 O O . TYR A 1 107 ? 5.064 6.613 -4.565 1.00 96.38 107 TYR A O 1
ATOM 847 N N . MET A 1 108 ? 3.809 5.768 -2.905 1.00 95.31 108 MET A N 1
ATOM 848 C CA . MET A 1 108 ? 2.692 5.385 -3.768 1.00 95.31 108 MET A CA 1
ATOM 849 C C . MET A 1 108 ? 2.058 6.583 -4.473 1.00 95.31 108 MET A C 1
ATOM 851 O O . MET A 1 108 ? 1.847 6.523 -5.680 1.00 95.31 108 MET A O 1
ATOM 855 N N . SER A 1 109 ? 1.779 7.663 -3.740 1.00 95.69 109 SER A N 1
ATOM 856 C CA . SER A 1 109 ? 1.158 8.866 -4.308 1.00 95.69 109 SER A CA 1
ATOM 857 C C . SER A 1 109 ? 2.066 9.479 -5.375 1.00 95.69 109 SER A C 1
ATOM 859 O O . SER A 1 109 ? 1.627 9.707 -6.496 1.00 95.69 109 SER A O 1
ATOM 861 N N . LYS A 1 110 ? 3.370 9.594 -5.088 1.00 95.62 110 LYS A N 1
ATOM 862 C CA . LYS A 1 110 ? 4.372 10.056 -6.063 1.00 95.62 110 LYS A CA 1
ATOM 863 C C . LYS A 1 110 ? 4.486 9.150 -7.287 1.00 95.62 110 LYS A C 1
ATOM 865 O O . LYS A 1 110 ? 4.684 9.643 -8.392 1.00 95.62 110 LYS A O 1
ATOM 870 N N . ALA A 1 111 ? 4.415 7.832 -7.112 1.00 94.12 111 ALA A N 1
ATOM 871 C CA . ALA A 1 111 ? 4.435 6.897 -8.236 1.00 94.12 111 ALA A CA 1
ATOM 872 C C . ALA A 1 111 ? 3.184 7.060 -9.115 1.00 94.12 111 ALA A C 1
ATOM 874 O O . ALA A 1 111 ? 3.288 7.062 -10.338 1.00 94.12 111 ALA A O 1
ATOM 875 N N . ALA A 1 112 ? 2.017 7.250 -8.497 1.00 94.56 112 ALA A N 1
ATOM 876 C CA . ALA A 1 112 ? 0.762 7.478 -9.201 1.00 94.56 112 ALA A CA 1
ATOM 877 C C . ALA A 1 112 ? 0.741 8.817 -9.958 1.00 94.56 112 ALA A C 1
ATOM 879 O O . ALA A 1 112 ? 0.294 8.860 -11.099 1.00 94.56 112 ALA A O 1
ATOM 880 N N . GLU A 1 113 ? 1.296 9.888 -9.386 1.00 94.06 113 GLU A N 1
ATOM 881 C CA . GLU A 1 113 ? 1.443 11.184 -10.071 1.00 94.06 113 GLU A CA 1
ATOM 882 C C . GLU A 1 113 ? 2.231 11.084 -11.384 1.00 94.06 113 GLU A C 1
ATOM 884 O O . GLU A 1 113 ? 1.984 11.844 -12.318 1.00 94.06 113 GLU A O 1
ATOM 889 N N . GLN A 1 114 ? 3.175 10.145 -11.467 1.00 91.62 114 GLN A N 1
ATOM 890 C CA . GLN A 1 114 ? 4.056 9.996 -12.623 1.00 91.62 114 GLN A CA 1
ATOM 891 C C . GLN A 1 114 ? 3.612 8.900 -13.607 1.00 91.62 114 GLN A C 1
ATOM 893 O O . GLN A 1 114 ? 4.165 8.818 -14.701 1.00 91.62 114 GLN A O 1
ATOM 898 N N . SER A 1 115 ? 2.641 8.055 -13.244 1.00 91.81 115 SER A N 1
ATOM 899 C CA . SER A 1 115 ? 2.189 6.917 -14.054 1.00 91.81 115 SER A CA 1
ATOM 900 C C . SER A 1 115 ? 0.656 6.801 -14.023 1.00 91.81 115 SER A C 1
ATOM 902 O O . SER A 1 115 ? 0.118 6.205 -13.084 1.00 91.81 115 SER A O 1
ATOM 904 N N . PRO A 1 116 ? -0.056 7.286 -15.060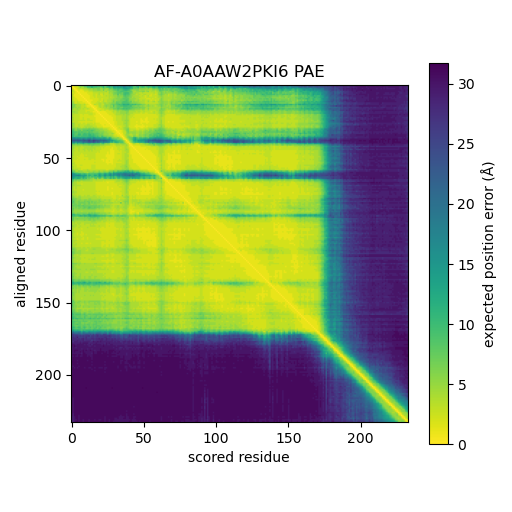 1.00 91.69 116 PRO A N 1
ATOM 905 C CA . PRO A 1 116 ? -1.522 7.274 -15.116 1.00 91.69 116 PRO A CA 1
ATOM 906 C C . PRO A 1 116 ? -2.161 5.888 -14.956 1.00 91.69 116 PRO A C 1
ATOM 908 O O . PRO A 1 116 ? -3.152 5.758 -14.240 1.00 91.69 116 PRO A O 1
ATOM 911 N N . ASP A 1 117 ? -1.575 4.847 -15.555 1.00 91.88 117 ASP A N 1
ATOM 912 C CA . ASP A 1 117 ? -2.099 3.477 -15.454 1.00 91.88 117 ASP A CA 1
ATOM 913 C C . ASP A 1 117 ? -2.056 2.984 -14.002 1.00 91.88 117 ASP A C 1
ATOM 915 O O . ASP A 1 117 ? -3.068 2.577 -13.431 1.00 91.88 117 ASP A O 1
ATOM 919 N N . PHE A 1 118 ? -0.898 3.146 -13.354 1.00 93.12 118 PHE A N 1
ATOM 920 C CA . PHE A 1 118 ? -0.735 2.852 -11.929 1.00 93.12 118 PHE A CA 1
ATOM 921 C C . PHE A 1 118 ? -1.676 3.692 -11.049 1.00 93.12 118 PHE A C 1
ATOM 923 O O . PHE A 1 118 ? -2.231 3.174 -10.083 1.00 93.12 118 PHE A O 1
ATOM 930 N N . ALA A 1 119 ? -1.906 4.968 -11.378 1.00 95.44 119 ALA A N 1
ATOM 931 C CA . ALA A 1 119 ? -2.866 5.806 -10.661 1.00 95.44 119 ALA A CA 1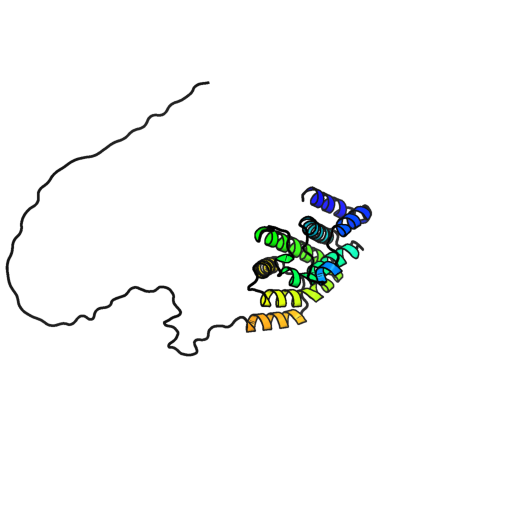
ATOM 932 C C . ALA A 1 119 ? -4.301 5.267 -10.751 1.00 95.44 119 ALA A C 1
ATOM 934 O O . ALA A 1 119 ? -5.002 5.251 -9.739 1.00 95.44 119 ALA A O 1
ATOM 935 N N . SER A 1 120 ? -4.720 4.798 -11.931 1.00 95.62 120 SER A N 1
ATOM 936 C CA . SER A 1 120 ? -6.024 4.158 -12.131 1.00 95.62 120 SER A CA 1
ATOM 937 C C . SER A 1 120 ? -6.147 2.876 -11.307 1.00 95.62 120 SER A C 1
ATOM 939 O O . SER A 1 120 ? -7.159 2.670 -10.634 1.00 95.62 120 SER A O 1
ATOM 941 N N . ASP A 1 121 ? -5.105 2.041 -11.301 1.00 95.06 121 ASP A N 1
ATOM 942 C CA . ASP A 1 121 ? -5.094 0.811 -10.510 1.00 95.06 121 ASP A CA 1
ATOM 943 C C . ASP A 1 121 ? -5.179 1.101 -9.011 1.00 95.06 121 ASP A C 1
ATOM 945 O O . ASP A 1 121 ? -5.964 0.470 -8.308 1.00 95.06 121 ASP A O 1
ATOM 949 N N . VAL A 1 122 ? -4.414 2.074 -8.508 1.00 96.75 122 VAL A N 1
ATOM 950 C CA . VAL A 1 122 ? -4.479 2.504 -7.103 1.00 96.75 122 VAL A CA 1
ATOM 951 C C . VAL A 1 122 ? -5.876 3.027 -6.764 1.00 96.75 122 VAL A C 1
ATOM 953 O O . VAL A 1 122 ? -6.473 2.577 -5.782 1.00 96.75 122 VAL A O 1
ATOM 956 N N . ALA A 1 123 ? -6.435 3.903 -7.607 1.00 97.00 123 ALA A N 1
ATOM 957 C CA . ALA A 1 123 ? -7.768 4.471 -7.424 1.00 97.00 123 ALA A CA 1
ATOM 958 C C . ALA A 1 123 ? -8.861 3.406 -7.298 1.00 97.00 123 ALA A C 1
ATOM 960 O O . ALA A 1 123 ? -9.783 3.589 -6.502 1.00 97.00 123 ALA A O 1
ATOM 961 N N . GLY A 1 124 ? -8.722 2.286 -8.015 1.00 96.00 124 GLY A N 1
ATOM 962 C CA . GLY A 1 124 ? -9.641 1.150 -7.952 1.00 96.00 124 GLY A CA 1
ATOM 963 C C . GLY A 1 124 ? -9.763 0.486 -6.576 1.00 96.00 124 GLY A C 1
ATOM 964 O O . GLY A 1 124 ? -10.729 -0.239 -6.348 1.00 96.00 124 GLY A O 1
ATOM 965 N N . PHE A 1 125 ? -8.827 0.730 -5.649 1.00 95.69 125 PHE A N 1
ATOM 966 C CA . PHE A 1 125 ? -8.851 0.152 -4.296 1.00 95.69 125 PHE A CA 1
ATOM 967 C C . PHE A 1 125 ? -8.943 1.195 -3.185 1.00 95.69 125 PHE A C 1
ATOM 969 O O . PHE A 1 125 ? -9.434 0.875 -2.101 1.00 95.69 125 PHE A O 1
ATOM 976 N N . THR A 1 126 ? -8.498 2.430 -3.431 1.00 97.00 126 THR A N 1
ATOM 977 C CA . THR A 1 126 ? -8.406 3.476 -2.402 1.00 97.00 126 THR A CA 1
ATOM 978 C C . THR A 1 126 ? -9.726 3.707 -1.677 1.00 97.00 126 THR A C 1
ATOM 980 O O . THR A 1 126 ? -9.742 3.753 -0.450 1.00 97.00 126 THR A O 1
ATOM 983 N N . GLY A 1 127 ? -10.838 3.819 -2.408 1.00 95.25 127 GLY A N 1
ATOM 984 C CA . GLY A 1 127 ? -12.148 4.096 -1.816 1.00 95.25 127 GLY A CA 1
ATOM 985 C C . GLY A 1 127 ? -12.560 3.058 -0.774 1.00 95.25 127 GLY A C 1
ATOM 986 O O . GLY A 1 127 ? -12.845 3.400 0.375 1.00 95.25 127 GLY A O 1
ATOM 987 N N . GLU A 1 128 ? -12.513 1.785 -1.159 1.00 94.81 128 GLU A N 1
ATOM 988 C CA . GLU A 1 128 ? -12.859 0.667 -0.281 1.00 94.81 128 GLU A CA 1
ATOM 989 C C . GLU A 1 128 ? -11.912 0.574 0.922 1.00 94.81 128 GLU A C 1
ATOM 991 O O . GLU A 1 128 ? -12.359 0.420 2.058 1.00 94.81 128 GLU A O 1
ATOM 996 N N . ILE A 1 129 ? -10.605 0.750 0.703 1.00 95.69 129 ILE A N 1
ATOM 997 C CA . ILE A 1 129 ? -9.611 0.754 1.782 1.00 95.69 129 ILE A CA 1
ATOM 998 C C . ILE A 1 129 ? -9.923 1.854 2.800 1.00 95.69 129 ILE A C 1
ATOM 1000 O O . ILE A 1 129 ? -9.916 1.591 4.003 1.00 95.69 129 ILE A O 1
ATOM 1004 N N . VAL A 1 130 ? -10.219 3.077 2.352 1.00 95.69 130 VAL A N 1
ATOM 1005 C CA . VAL A 1 130 ? -10.522 4.203 3.247 1.00 95.69 130 VAL A CA 1
ATOM 1006 C C . VAL A 1 130 ? -11.807 3.938 4.038 1.00 95.69 130 VAL A C 1
ATOM 1008 O O . VAL A 1 130 ? -11.806 4.096 5.259 1.00 95.69 130 VAL A O 1
ATOM 1011 N N . ILE A 1 131 ? -12.874 3.466 3.386 1.00 94.31 131 ILE A N 1
ATOM 1012 C CA . ILE A 1 131 ? -14.154 3.145 4.042 1.00 94.31 131 ILE A CA 1
ATOM 1013 C C . ILE A 1 131 ? -13.978 2.044 5.099 1.00 94.31 131 ILE A C 1
ATOM 1015 O O . ILE A 1 131 ? -14.463 2.176 6.230 1.00 94.31 131 ILE A O 1
ATOM 1019 N N . GLN A 1 132 ? -13.238 0.980 4.778 1.00 93.62 132 GLN A N 1
ATOM 1020 C CA . GLN A 1 132 ? -12.933 -0.081 5.738 1.00 93.62 132 GLN A CA 1
ATOM 1021 C C . GLN A 1 132 ? -12.049 0.423 6.882 1.00 93.62 132 GLN A C 1
ATOM 1023 O O . GLN A 1 132 ? -12.251 0.029 8.031 1.00 93.62 132 GLN A O 1
ATOM 1028 N N . THR A 1 133 ? -11.108 1.326 6.603 1.00 94.31 133 THR A N 1
ATOM 1029 C CA . THR A 1 133 ? -10.263 1.941 7.635 1.00 94.31 133 THR A CA 1
ATOM 1030 C C . THR A 1 133 ? -11.104 2.758 8.620 1.00 94.31 133 THR A C 1
ATOM 1032 O O . THR A 1 133 ? -10.945 2.592 9.828 1.00 94.31 133 THR A O 1
ATOM 1035 N N . ILE A 1 134 ? -12.038 3.582 8.128 1.00 92.75 134 ILE A N 1
ATOM 1036 C CA . ILE A 1 134 ? -12.973 4.363 8.960 1.00 92.75 134 ILE A CA 1
ATOM 1037 C C . ILE A 1 134 ? -13.850 3.434 9.803 1.00 92.75 134 ILE A C 1
ATOM 1039 O O . ILE A 1 134 ? -14.015 3.647 11.001 1.00 92.75 134 ILE A O 1
ATOM 1043 N N . SER A 1 135 ? -14.369 2.365 9.198 1.00 91.06 135 SER A N 1
ATOM 1044 C CA . SER A 1 135 ? -15.222 1.392 9.892 1.00 91.06 135 SER A CA 1
ATOM 1045 C C . SER A 1 135 ? -14.495 0.643 11.014 1.00 91.06 135 SER A C 1
ATOM 1047 O O . SER A 1 135 ? -15.141 0.147 11.930 1.00 91.06 135 SER A O 1
ATOM 1049 N N . ASN A 1 136 ? -13.161 0.589 10.964 1.00 90.38 136 ASN A N 1
ATOM 1050 C CA . ASN A 1 136 ? -12.304 -0.054 11.957 1.00 90.38 136 ASN A CA 1
ATOM 1051 C C . ASN A 1 136 ? -11.552 0.961 12.841 1.00 90.38 136 ASN A C 1
ATOM 1053 O O . ASN A 1 136 ? -10.500 0.612 13.377 1.00 90.38 136 ASN A O 1
ATOM 1057 N N . ALA A 1 137 ? -12.032 2.203 13.001 1.00 85.56 137 ALA A N 1
ATOM 1058 C CA . ALA A 1 137 ? -11.339 3.285 13.726 1.00 85.56 137 ALA A CA 1
ATOM 1059 C C . ALA A 1 137 ? -10.968 2.973 15.199 1.00 85.56 137 ALA A C 1
ATOM 1061 O O . ALA A 1 137 ? -10.111 3.642 15.787 1.00 85.56 137 ALA A O 1
ATOM 1062 N N . ASP A 1 138 ? -11.549 1.928 15.791 1.00 87.25 138 ASP A N 1
ATOM 1063 C CA . ASP A 1 138 ? -11.178 1.442 17.124 1.00 87.25 138 ASP A CA 1
ATOM 1064 C C . ASP A 1 138 ? -9.767 0.830 17.158 1.00 87.25 138 ASP A C 1
ATOM 1066 O O . ASP A 1 138 ? -9.067 0.907 18.176 1.00 87.25 138 ASP A O 1
ATOM 1070 N N . SER A 1 139 ? -9.302 0.279 16.030 1.00 90.62 139 SER A N 1
ATOM 1071 C CA . SER A 1 139 ? -7.952 -0.268 15.895 1.00 90.62 139 SER A CA 1
ATOM 1072 C C . SER A 1 139 ? -6.890 0.833 15.960 1.00 90.62 139 SER A C 1
ATOM 1074 O O . SER A 1 139 ? -6.971 1.873 15.312 1.00 90.62 139 SER A O 1
ATOM 1076 N N . CYS A 1 140 ? -5.811 0.590 16.706 1.00 91.44 140 CYS A N 1
ATOM 1077 C CA . CYS A 1 140 ? -4.670 1.508 16.713 1.00 91.44 140 CYS A CA 1
ATOM 1078 C C . CYS A 1 140 ? -4.058 1.663 15.308 1.00 91.44 140 CYS A C 1
ATOM 1080 O O . CYS A 1 140 ? -3.617 2.749 14.940 1.00 91.44 140 CYS A O 1
ATOM 1082 N N . VAL A 1 141 ? -4.049 0.584 14.519 1.00 92.81 141 VAL A N 1
ATOM 1083 C CA . VAL A 1 141 ? -3.453 0.561 13.176 1.00 92.81 141 VAL A CA 1
ATOM 1084 C C . VAL A 1 141 ? -4.282 1.387 12.195 1.00 92.81 141 VAL A C 1
ATOM 1086 O O . VAL A 1 141 ? -3.712 2.147 11.415 1.00 92.81 141 VAL A O 1
ATOM 1089 N N . SER A 1 142 ? -5.614 1.292 12.254 1.00 94.06 142 SER A N 1
ATOM 1090 C CA . SER A 1 142 ? -6.498 2.069 11.378 1.00 94.06 142 SER A CA 1
ATOM 1091 C C . SER A 1 142 ? -6.374 3.569 11.650 1.00 94.06 142 SER A C 1
ATOM 1093 O O . SER A 1 142 ? -6.235 4.337 10.705 1.00 94.06 142 SER A O 1
ATOM 1095 N N . ARG A 1 143 ? -6.304 4.003 12.918 1.00 93.62 143 ARG A N 1
ATOM 1096 C CA . ARG A 1 143 ? -6.069 5.418 13.268 1.00 93.62 143 ARG A CA 1
ATOM 1097 C C . ARG A 1 143 ? -4.748 5.944 12.718 1.00 93.62 143 ARG A C 1
ATOM 1099 O O . ARG A 1 143 ? -4.689 7.060 12.205 1.00 93.62 143 ARG A O 1
ATOM 1106 N N . VAL A 1 144 ? -3.691 5.142 12.821 1.00 94.88 144 VAL A N 1
ATOM 1107 C CA . VAL A 1 144 ? -2.378 5.486 12.264 1.00 94.88 144 VAL A CA 1
ATOM 1108 C C . VAL A 1 144 ? -2.448 5.613 10.740 1.00 94.88 144 VAL A C 1
ATOM 1110 O O . VAL A 1 144 ? -1.912 6.573 10.187 1.00 94.88 144 VAL A O 1
ATOM 1113 N N . LEU A 1 145 ? -3.147 4.696 10.068 1.00 95.81 145 LEU A N 1
ATOM 1114 C CA . LEU A 1 145 ? -3.357 4.762 8.626 1.00 95.81 145 LEU A CA 1
ATOM 1115 C C . LEU A 1 145 ? -4.185 5.990 8.216 1.00 95.81 145 LEU A C 1
ATOM 1117 O O . LEU A 1 145 ? -3.780 6.690 7.294 1.00 95.81 145 LEU A O 1
ATOM 1121 N N . LEU A 1 146 ? -5.288 6.300 8.908 1.00 94.75 146 LEU A N 1
ATOM 1122 C CA . LEU A 1 146 ? -6.096 7.504 8.651 1.00 94.75 146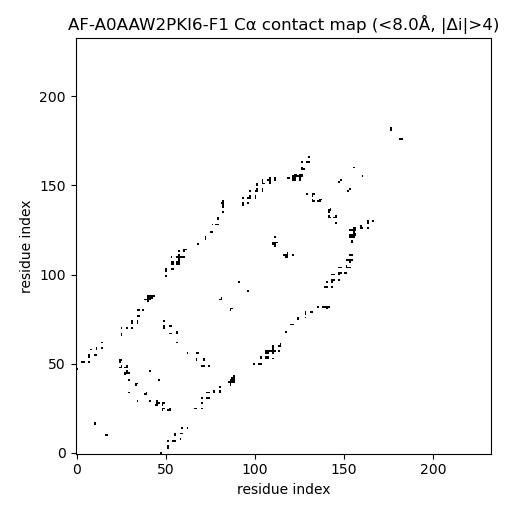 LEU A CA 1
ATOM 1123 C C . LEU A 1 146 ? -5.250 8.770 8.758 1.00 94.75 146 LEU A C 1
ATOM 1125 O O . LEU A 1 146 ? -5.306 9.627 7.881 1.00 94.75 146 LEU A O 1
ATOM 1129 N N . LYS A 1 147 ? -4.406 8.861 9.791 1.00 95.31 147 LYS A N 1
ATOM 1130 C CA . LYS A 1 147 ? -3.483 9.988 9.945 1.00 95.31 147 LYS A CA 1
ATOM 1131 C C . LYS A 1 147 ? -2.513 10.096 8.765 1.00 95.31 147 LYS A C 1
ATOM 1133 O O . LYS A 1 147 ? -2.283 11.199 8.278 1.00 95.31 147 LYS A O 1
ATOM 1138 N N . ALA A 1 148 ? -1.959 8.975 8.304 1.00 96.19 148 ALA A N 1
ATOM 1139 C CA . ALA A 1 148 ? -1.053 8.962 7.157 1.00 96.19 148 ALA A CA 1
ATOM 1140 C C . ALA A 1 148 ? -1.771 9.344 5.846 1.00 96.19 148 ALA A C 1
ATOM 1142 O O . ALA A 1 148 ? -1.219 10.110 5.056 1.00 96.19 148 ALA A O 1
ATOM 1143 N N . LEU A 1 149 ? -3.019 8.897 5.655 1.00 95.38 149 LEU A N 1
ATOM 1144 C CA . LEU A 1 149 ? -3.875 9.264 4.520 1.00 95.38 149 LEU A CA 1
ATOM 1145 C C . LEU A 1 149 ? -4.153 10.771 4.466 1.00 95.38 149 LEU A C 1
ATOM 1147 O O . LEU A 1 149 ? -4.165 11.342 3.382 1.00 95.38 149 LEU A O 1
ATOM 1151 N N . CYS A 1 150 ? -4.320 11.440 5.612 1.00 93.75 150 CYS A N 1
ATOM 1152 C CA . CYS A 1 150 ? -4.482 12.898 5.651 1.00 93.75 150 CYS A CA 1
ATOM 1153 C C . CYS A 1 150 ? -3.249 13.659 5.138 1.00 93.75 150 CYS A C 1
ATOM 1155 O O . CYS A 1 150 ? -3.378 14.798 4.702 1.00 93.75 150 CYS A O 1
ATOM 1157 N N . SER A 1 151 ? -2.054 13.068 5.228 1.00 93.44 151 SER A N 1
ATOM 1158 C CA . SER A 1 151 ? -0.809 13.685 4.749 1.00 93.44 151 SER A CA 1
ATOM 1159 C C . SER A 1 151 ? -0.448 13.272 3.324 1.00 93.44 151 SER A C 1
ATOM 1161 O O . SER A 1 151 ? 0.131 14.065 2.590 1.00 93.44 151 SER A O 1
ATOM 1163 N N . ASN A 1 152 ? -0.767 12.038 2.935 1.00 94.88 152 ASN A N 1
ATOM 1164 C CA . ASN A 1 152 ? -0.476 11.485 1.617 1.00 94.88 152 ASN A CA 1
ATOM 1165 C C . ASN A 1 152 ? -1.692 10.675 1.165 1.00 94.88 152 ASN A C 1
ATOM 1167 O O . ASN A 1 152 ? -1.832 9.507 1.535 1.00 94.88 152 ASN A O 1
ATOM 1171 N N . PHE A 1 153 ? -2.584 11.306 0.402 1.00 95.12 153 PHE A N 1
ATOM 1172 C CA . PHE A 1 153 ? -3.815 10.675 -0.058 1.00 95.12 153 PHE A CA 1
ATOM 1173 C C . PHE A 1 153 ? -3.623 10.125 -1.481 1.00 95.12 153 PHE A C 1
ATOM 1175 O O . PHE A 1 153 ? -3.440 10.921 -2.406 1.00 95.12 153 PHE A O 1
ATOM 1182 N N . PRO A 1 154 ? -3.654 8.794 -1.689 1.00 95.19 154 PRO A N 1
ATOM 1183 C CA . PRO A 1 154 ? -3.550 8.220 -3.026 1.00 95.19 154 PRO A CA 1
ATOM 1184 C C . PRO A 1 154 ? -4.755 8.598 -3.901 1.00 95.19 154 PRO A C 1
ATOM 1186 O O . PRO A 1 154 ? -5.811 8.953 -3.372 1.00 95.19 154 PRO A O 1
ATOM 1189 N N . PRO A 1 155 ? -4.654 8.473 -5.236 1.00 96.50 155 PRO A N 1
ATOM 1190 C CA . PRO A 1 155 ? -5.792 8.686 -6.125 1.00 96.50 155 PRO A CA 1
ATOM 1191 C C . PRO A 1 155 ? -7.012 7.861 -5.708 1.00 96.50 155 PRO A C 1
ATOM 1193 O O . PRO A 1 155 ? -6.869 6.735 -5.238 1.00 96.50 155 PRO A O 1
ATOM 1196 N N . ILE A 1 156 ? -8.208 8.410 -5.902 1.00 95.88 156 ILE A N 1
ATOM 1197 C CA . ILE A 1 156 ? -9.490 7.771 -5.584 1.00 95.88 156 ILE A CA 1
ATOM 1198 C C . ILE A 1 156 ? -10.453 7.952 -6.754 1.00 95.88 156 ILE A C 1
ATOM 1200 O O . ILE A 1 156 ? -10.453 8.992 -7.416 1.00 95.88 156 ILE A O 1
ATOM 1204 N N . LEU A 1 157 ? -11.289 6.945 -7.012 1.00 95.31 157 LEU A N 1
ATOM 1205 C CA . LEU A 1 157 ? -12.326 7.051 -8.031 1.00 95.31 157 LEU A CA 1
ATOM 1206 C C . LEU A 1 157 ? -13.418 8.048 -7.605 1.00 95.31 157 LEU A C 1
ATOM 1208 O O . LEU A 1 157 ? -13.892 7.983 -6.468 1.00 95.31 157 LEU A O 1
ATOM 1212 N N . PRO A 1 158 ? -13.917 8.907 -8.516 1.00 92.38 158 PRO A N 1
ATOM 1213 C CA . PRO A 1 158 ? -15.001 9.842 -8.204 1.00 92.38 158 PRO A CA 1
ATOM 1214 C C . PRO A 1 158 ? -16.264 9.167 -7.645 1.00 92.38 158 PRO A C 1
ATOM 1216 O O . PRO A 1 158 ? -16.941 9.722 -6.782 1.00 92.38 158 PRO A O 1
ATOM 1219 N N . SER A 1 159 ? -16.572 7.945 -8.096 1.00 91.31 159 SER A N 1
ATOM 1220 C CA . SER A 1 159 ? -17.700 7.154 -7.587 1.00 91.31 159 SER A CA 1
ATOM 1221 C C . SER A 1 159 ? -17.562 6.795 -6.109 1.00 91.31 159 SER A C 1
ATOM 1223 O O . SER A 1 159 ? -18.568 6.713 -5.406 1.00 91.31 159 SER A O 1
ATOM 1225 N N . ASP A 1 160 ? -16.335 6.592 -5.632 1.00 93.69 160 ASP A N 1
ATOM 1226 C CA . ASP A 1 160 ? -16.072 6.226 -4.243 1.00 93.69 160 ASP A CA 1
ATOM 1227 C C . ASP A 1 160 ? -15.965 7.447 -3.333 1.00 93.69 160 ASP A C 1
ATOM 1229 O O . ASP A 1 160 ? -16.279 7.342 -2.151 1.00 93.69 160 ASP A O 1
ATOM 1233 N N . VAL A 1 161 ? -15.629 8.622 -3.877 1.00 92.19 161 VAL A N 1
ATOM 1234 C CA . VAL A 1 161 ? -15.684 9.893 -3.135 1.00 92.19 161 VAL A CA 1
ATOM 1235 C C . VAL A 1 161 ? -17.094 10.149 -2.601 1.00 92.19 161 VAL A C 1
ATOM 1237 O O . VAL A 1 161 ? -17.254 10.470 -1.427 1.00 92.19 161 VAL A O 1
ATOM 1240 N N . ASN A 1 162 ? -18.129 9.945 -3.421 1.00 90.44 162 ASN A N 1
ATOM 1241 C CA . ASN A 1 162 ? -19.516 10.130 -2.980 1.00 90.44 162 ASN A CA 1
ATOM 1242 C C . ASN A 1 162 ? -19.887 9.175 -1.838 1.00 90.44 162 ASN A C 1
ATOM 1244 O O . ASN A 1 162 ? -20.464 9.603 -0.842 1.00 90.44 162 ASN A O 1
ATOM 1248 N N . LYS A 1 163 ? -19.502 7.896 -1.951 1.00 93.00 163 LYS A N 1
ATOM 1249 C CA . LYS A 1 163 ? -19.721 6.903 -0.888 1.00 93.00 163 LYS A CA 1
ATOM 1250 C C . LYS A 1 163 ? -18.988 7.293 0.392 1.00 93.00 163 LYS A C 1
ATOM 1252 O O . LYS A 1 163 ? -19.557 7.198 1.472 1.00 93.00 163 LYS A O 1
ATOM 1257 N N . LEU A 1 164 ? -17.741 7.746 0.268 1.00 92.19 164 LEU A N 1
ATOM 1258 C CA . LEU A 1 164 ? -16.926 8.181 1.394 1.00 92.19 164 LEU A CA 1
ATOM 1259 C C . LEU A 1 164 ? -17.569 9.365 2.124 1.00 92.19 164 LEU A C 1
ATOM 1261 O O . LEU A 1 164 ? -17.630 9.352 3.349 1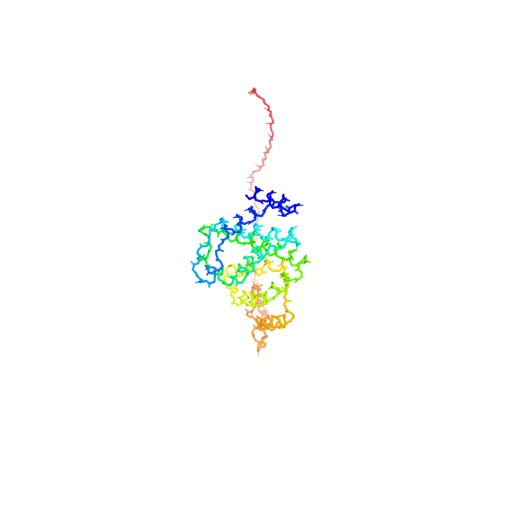.00 92.19 164 LEU A O 1
ATOM 1265 N N . ILE A 1 165 ? -18.087 10.354 1.391 1.00 90.56 165 ILE A N 1
ATOM 1266 C CA . ILE A 1 165 ? -18.804 11.492 1.982 1.00 90.56 165 ILE A CA 1
ATOM 1267 C C . ILE A 1 165 ? -20.037 11.006 2.749 1.00 90.56 165 ILE A C 1
ATOM 1269 O O . ILE A 1 165 ? -20.217 11.411 3.893 1.00 90.56 165 ILE A O 1
ATOM 1273 N N . SER A 1 166 ? -20.848 10.113 2.171 1.00 90.25 166 SER A N 1
ATOM 1274 C CA . SER A 1 166 ? -22.002 9.531 2.871 1.00 90.25 166 SER A CA 1
ATOM 1275 C C . SER A 1 166 ? -21.590 8.813 4.158 1.00 90.25 166 SER A C 1
ATOM 1277 O O . SER A 1 166 ? -22.126 9.118 5.216 1.00 90.25 166 SER A O 1
ATOM 1279 N N . VAL A 1 167 ? -20.573 7.944 4.099 1.00 90.56 167 VAL A N 1
ATOM 1280 C CA . VAL A 1 167 ? -20.054 7.224 5.276 1.00 90.56 167 VAL A CA 1
ATOM 1281 C C . VAL A 1 167 ? -19.554 8.188 6.354 1.00 90.56 167 VAL A C 1
ATOM 1283 O O . VAL A 1 167 ? -19.775 7.952 7.539 1.00 90.56 167 VAL A O 1
ATOM 1286 N N . LEU A 1 168 ? -18.874 9.270 5.970 1.00 89.31 168 LEU A N 1
ATOM 1287 C CA . LEU A 1 168 ? -18.391 10.272 6.918 1.00 89.31 168 LEU A CA 1
ATOM 1288 C C . LEU A 1 168 ? -19.541 11.050 7.562 1.00 89.31 168 LEU A C 1
ATOM 1290 O O . LEU A 1 168 ? -19.506 11.251 8.771 1.00 89.31 168 LEU A O 1
ATOM 1294 N N . LEU A 1 169 ? -20.551 11.456 6.788 1.00 89.50 169 LEU A N 1
ATOM 1295 C CA . LEU A 1 169 ? -21.727 12.162 7.302 1.00 89.50 169 LEU A CA 1
ATOM 1296 C C . LEU A 1 169 ? -22.553 11.284 8.247 1.00 89.50 169 LEU A C 1
ATOM 1298 O O . LEU A 1 169 ? -22.945 11.759 9.307 1.00 89.50 169 LEU A O 1
ATOM 1302 N N . ASP A 1 170 ? -22.737 10.005 7.919 1.00 87.50 170 ASP A N 1
ATOM 1303 C CA . ASP A 1 170 ? -23.456 9.049 8.772 1.00 87.50 170 ASP A CA 1
ATOM 1304 C C . ASP A 1 170 ? -22.753 8.831 10.120 1.00 87.50 170 ASP A C 1
ATOM 1306 O O . ASP A 1 170 ? -23.393 8.558 11.132 1.00 87.50 170 ASP A O 1
ATOM 1310 N N . ARG A 1 171 ? -21.420 8.947 10.153 1.00 81.12 171 ARG A N 1
ATOM 1311 C CA . ARG A 1 171 ? -20.615 8.843 11.382 1.00 81.12 171 ARG A CA 1
ATOM 1312 C C . ARG A 1 171 ? -20.496 10.165 12.131 1.00 81.12 171 ARG A C 1
ATOM 1314 O O . ARG A 1 171 ? -20.104 10.165 13.297 1.00 81.12 171 ARG A O 1
ATOM 1321 N N . PHE A 1 172 ? -20.813 11.278 11.479 1.00 74.88 172 PHE A N 1
ATOM 1322 C CA . PHE A 1 172 ? -20.847 12.603 12.077 1.00 74.88 172 PHE A CA 1
ATOM 1323 C C . PHE A 1 172 ? -22.209 12.807 12.754 1.00 74.88 172 PHE A C 1
ATOM 1325 O O . PHE A 1 172 ? -22.984 13.687 12.383 1.00 74.88 172 PHE A O 1
ATOM 1332 N N . GLU A 1 173 ? -22.524 11.973 13.749 1.00 61.97 173 GLU A N 1
ATOM 1333 C CA . GLU A 1 173 ? -23.655 12.231 14.638 1.00 61.97 173 GLU A CA 1
ATOM 1334 C C . GLU A 1 173 ? -23.365 13.531 15.397 1.00 61.97 173 GLU A C 1
ATOM 1336 O O . GLU A 1 173 ? -22.622 13.563 16.377 1.00 61.97 173 GLU A O 1
ATOM 1341 N N . ILE A 1 174 ? -23.933 14.639 14.920 1.00 56.25 174 ILE A N 1
ATOM 1342 C CA . ILE A 1 174 ? -24.068 15.846 15.728 1.00 56.25 174 ILE A CA 1
ATOM 1343 C C . ILE A 1 174 ? -25.058 15.460 16.829 1.00 56.25 174 ILE A C 1
ATOM 1345 O O . ILE A 1 174 ? -26.205 15.146 16.494 1.00 56.25 174 ILE A O 1
ATOM 1349 N N . PRO A 1 175 ? -24.676 15.473 18.119 1.00 55.84 175 PRO A N 1
ATOM 1350 C CA . PRO A 1 175 ? -25.642 15.291 19.184 1.00 55.84 175 PRO A CA 1
ATOM 1351 C C . PRO A 1 175 ? -26.549 16.520 19.150 1.00 55.84 175 PRO A C 1
ATOM 1353 O O . PRO A 1 175 ? -26.209 17.578 19.675 1.00 55.84 175 PRO A O 1
ATOM 1356 N N . VAL A 1 176 ? -27.677 16.422 18.451 1.00 56.25 176 VAL A N 1
ATOM 1357 C CA . VAL A 1 176 ? -28.733 17.426 18.523 1.00 56.25 176 VAL A CA 1
ATOM 1358 C C . VAL A 1 176 ? -29.470 17.132 19.825 1.00 56.25 176 VAL A C 1
ATOM 1360 O O . VAL A 1 176 ? -30.067 16.057 19.937 1.00 56.25 176 VAL A O 1
ATOM 1363 N N . PRO A 1 177 ? -29.432 18.031 20.828 1.00 57.03 177 PRO A N 1
ATOM 1364 C CA . PRO A 1 177 ? -30.157 17.806 22.067 1.00 57.03 177 PRO A CA 1
ATOM 1365 C C . PRO A 1 177 ? -31.632 17.638 21.716 1.00 57.03 177 PRO A C 1
ATOM 1367 O O . PRO A 1 177 ? -32.266 18.552 21.190 1.00 57.03 177 PRO A O 1
ATOM 1370 N N . SER A 1 178 ? -32.185 16.459 21.995 1.00 57.94 178 SER A N 1
ATOM 1371 C CA . SER A 1 178 ? -33.590 16.148 21.699 1.00 57.94 178 SER A CA 1
ATOM 1372 C C . SER A 1 178 ? -34.546 16.899 22.639 1.00 57.94 178 SER A C 1
ATOM 1374 O O . SER A 1 178 ? -35.764 16.867 22.472 1.00 57.94 178 SER A O 1
ATOM 1376 N N . SER A 1 179 ? -33.996 17.581 23.649 1.00 56.44 179 SER A N 1
ATOM 1377 C CA . SER A 1 179 ? -34.719 18.370 24.634 1.00 56.44 179 SER A CA 1
ATOM 1378 C C . SER A 1 179 ? -33.815 19.465 25.221 1.00 56.44 179 SER A C 1
ATOM 1380 O O . SER A 1 179 ? -32.649 19.193 25.520 1.00 56.44 179 SER A O 1
ATOM 1382 N N . PRO A 1 180 ? -34.339 20.678 25.502 1.00 58.59 180 PRO A N 1
ATOM 1383 C CA . PRO A 1 180 ? -33.598 21.755 26.172 1.00 58.59 180 PRO A CA 1
ATOM 1384 C C . PRO A 1 180 ? -33.024 21.381 27.551 1.00 58.59 180 PRO A C 1
ATOM 1386 O O . PRO A 1 180 ? -32.237 22.136 28.114 1.00 58.59 180 PRO A O 1
ATOM 1389 N N . ARG A 1 181 ? -33.430 20.240 28.128 1.00 56.19 181 ARG A N 1
ATOM 1390 C CA . ARG A 1 181 ? -33.016 19.798 29.469 1.00 56.19 181 ARG A CA 1
ATOM 1391 C C . ARG A 1 181 ? -31.677 19.057 29.529 1.00 56.19 181 ARG A C 1
ATOM 1393 O O . ARG A 1 181 ? -31.141 18.933 30.624 1.00 56.19 181 ARG A O 1
ATOM 1400 N N . GLU A 1 182 ? -31.114 18.605 28.409 1.00 47.50 182 GLU A N 1
ATOM 1401 C CA . GLU A 1 182 ? -29.839 17.855 28.409 1.00 47.50 182 GLU A CA 1
ATOM 1402 C C . GLU A 1 182 ? -28.588 18.743 28.315 1.00 47.50 182 GLU A C 1
ATOM 1404 O O . GLU A 1 182 ? -27.478 18.282 28.572 1.00 47.50 182 GLU A O 1
ATOM 1409 N N . VAL A 1 183 ? -28.753 20.046 28.059 1.00 48.62 183 VAL A N 1
ATOM 1410 C CA . VAL A 1 183 ? -27.649 21.025 27.984 1.00 48.62 183 VAL A CA 1
ATOM 1411 C C . VAL A 1 183 ? -26.913 21.195 29.327 1.00 48.62 183 VAL A C 1
ATOM 1413 O O . VAL A 1 183 ? -25.793 21.691 29.359 1.00 48.62 183 VAL A O 1
ATOM 1416 N N . ILE A 1 184 ? -27.493 20.740 30.443 1.00 49.81 184 ILE A N 1
ATOM 1417 C CA . ILE A 1 184 ? -26.925 20.927 31.789 1.00 49.81 184 ILE A CA 1
ATOM 1418 C C . ILE A 1 184 ? -25.884 19.844 32.151 1.00 49.81 184 ILE A C 1
ATOM 1420 O O . ILE A 1 184 ? -25.093 20.049 33.067 1.00 49.81 184 ILE A O 1
ATOM 1424 N N . LEU A 1 185 ? -25.828 18.708 31.441 1.00 47.22 185 LEU A N 1
ATOM 1425 C CA . LEU A 1 185 ? -24.949 17.579 31.807 1.00 47.22 185 LEU A CA 1
ATOM 1426 C C . LEU A 1 185 ? -23.724 17.389 30.895 1.00 47.22 185 LEU A C 1
ATOM 1428 O O . LEU A 1 185 ? -22.856 16.585 31.221 1.00 47.22 185 LEU A O 1
ATOM 1432 N N . ALA A 1 186 ? -23.623 18.124 29.784 1.00 45.59 186 ALA A N 1
ATOM 1433 C CA . ALA A 1 186 ? -22.542 17.968 28.803 1.00 45.59 186 ALA A CA 1
ATOM 1434 C C . ALA A 1 186 ? -21.391 18.986 28.946 1.00 45.59 186 ALA A C 1
ATOM 1436 O O . ALA A 1 186 ? -20.503 19.030 28.097 1.00 45.59 186 ALA A O 1
ATOM 1437 N N . THR A 1 187 ? -21.374 19.798 30.006 1.00 43.97 187 THR A N 1
ATOM 1438 C CA . THR A 1 187 ? -20.217 20.635 30.355 1.00 43.97 187 THR A CA 1
ATOM 1439 C C . THR A 1 187 ? -19.439 19.987 31.501 1.00 43.97 187 THR A C 1
ATOM 1441 O O . THR A 1 187 ? -19.932 20.007 32.632 1.00 43.97 187 THR A O 1
ATOM 1444 N N . PRO A 1 188 ? -18.233 19.436 31.272 1.00 47.97 188 PRO A N 1
ATOM 1445 C CA . PRO A 1 188 ? -17.299 19.234 32.362 1.00 47.97 188 PRO A CA 1
ATOM 1446 C C . PRO A 1 188 ? -16.767 20.609 32.793 1.00 47.97 188 PRO A C 1
ATOM 1448 O O . PRO A 1 188 ? -16.315 21.401 31.969 1.00 47.97 188 PRO A O 1
ATOM 1451 N N . ASP A 1 189 ? -16.861 20.864 34.095 1.00 45.44 189 ASP A N 1
ATOM 1452 C CA . ASP A 1 189 ? -16.203 21.936 34.848 1.00 45.44 189 ASP A CA 1
ATOM 1453 C C . ASP A 1 189 ? -16.727 23.374 34.700 1.00 45.44 189 ASP A C 1
ATOM 1455 O O . ASP A 1 189 ? -16.072 24.281 34.194 1.00 45.44 189 ASP A O 1
ATOM 1459 N N . ALA A 1 190 ? -17.869 23.622 35.344 1.00 43.94 190 ALA A N 1
ATOM 1460 C CA . ALA A 1 190 ? -18.105 24.883 36.050 1.00 43.94 190 ALA A CA 1
ATOM 1461 C C . ALA A 1 190 ? -18.720 24.607 37.433 1.00 43.94 190 ALA A C 1
ATOM 1463 O O . ALA A 1 190 ? -19.814 25.059 37.762 1.00 43.94 190 ALA A O 1
ATOM 1464 N N . ALA A 1 191 ? -18.020 23.829 38.261 1.00 44.22 191 ALA A N 1
ATOM 1465 C CA . ALA A 1 191 ? -18.337 23.728 39.679 1.00 44.22 191 ALA A CA 1
ATOM 1466 C C . ALA A 1 191 ? -17.691 24.904 40.432 1.00 44.22 191 ALA A C 1
ATOM 1468 O O . ALA A 1 191 ? -16.566 24.812 40.913 1.00 44.22 191 ALA A O 1
ATOM 1469 N N . SER A 1 192 ? -18.416 26.015 40.567 1.00 38.66 192 SER A N 1
ATOM 1470 C CA . SER A 1 192 ? -18.258 26.892 41.730 1.00 38.66 192 SER A CA 1
ATOM 1471 C C . SER A 1 192 ? -19.633 27.112 42.341 1.00 38.66 192 SER A C 1
ATOM 1473 O O . SER A 1 192 ? -20.512 27.758 41.775 1.00 38.66 192 SER A O 1
ATOM 1475 N N . ALA A 1 193 ? -19.830 26.423 43.457 1.00 44.94 193 ALA A N 1
ATOM 1476 C CA . ALA A 1 193 ? -21.068 26.348 44.196 1.00 44.94 193 ALA A CA 1
ATOM 1477 C C . ALA A 1 193 ? -21.267 27.573 45.104 1.00 44.94 193 ALA A C 1
ATOM 1479 O O . ALA A 1 193 ? -20.310 28.178 45.576 1.00 44.94 193 ALA A O 1
ATOM 1480 N N . GLN A 1 194 ? -22.542 27.785 45.444 1.00 45.78 194 GLN A N 1
ATOM 1481 C CA . GLN A 1 194 ? -23.071 28.524 46.599 1.00 45.78 194 GLN A CA 1
ATOM 1482 C C . GLN A 1 194 ? -23.364 30.019 46.414 1.00 45.78 194 GLN A C 1
ATOM 1484 O O . GLN A 1 194 ? -22.630 30.895 46.856 1.00 45.78 194 GLN A O 1
ATOM 1489 N N . SER A 1 195 ? -24.553 30.308 45.880 1.00 36.38 195 SER A N 1
ATOM 1490 C CA . SER A 1 195 ? -25.299 31.526 46.217 1.00 36.38 195 SER A CA 1
ATOM 1491 C C . SER A 1 195 ? -26.317 31.193 47.315 1.00 36.38 195 SER A C 1
ATOM 1493 O O . SER A 1 195 ? -27.330 30.543 47.068 1.00 36.38 195 SER A O 1
ATOM 1495 N N . SER A 1 196 ? -26.030 31.616 48.547 1.00 42.91 196 SER A N 1
ATOM 1496 C CA . SER A 1 196 ? -26.997 31.608 49.652 1.00 42.91 196 SER A CA 1
ATOM 1497 C C . SER A 1 196 ? -27.946 32.810 49.523 1.00 42.91 196 SER A C 1
ATOM 1499 O O . SER A 1 196 ? -27.476 33.910 49.224 1.00 42.91 196 SER A O 1
ATOM 1501 N N . PRO A 1 197 ? -29.261 32.661 49.764 1.00 42.25 197 PRO A N 1
ATOM 1502 C CA . PRO A 1 197 ? -30.188 33.788 49.731 1.00 42.25 197 PRO A CA 1
ATOM 1503 C C . PRO A 1 197 ? -30.052 34.648 50.998 1.00 42.25 197 PRO A C 1
ATOM 1505 O O . PRO A 1 197 ? -30.107 34.145 52.120 1.00 42.25 197 PRO A O 1
ATOM 1508 N N . LEU A 1 198 ? -29.887 35.962 50.821 1.00 34.84 198 LEU A N 1
ATOM 1509 C CA . LEU A 1 198 ? -29.887 36.946 51.906 1.00 34.84 198 LEU A CA 1
ATOM 1510 C C . LEU A 1 198 ? -31.322 37.164 52.408 1.00 34.84 198 LEU A C 1
ATOM 1512 O O . LEU A 1 198 ? -32.128 37.819 51.752 1.00 34.84 198 LEU A O 1
ATOM 1516 N N . SER A 1 199 ? -31.631 36.621 53.587 1.00 41.75 199 SER A N 1
ATOM 1517 C CA . SER A 1 199 ? -32.837 36.959 54.347 1.00 41.75 199 SER A CA 1
ATOM 1518 C C . SER A 1 199 ? -32.573 38.201 55.200 1.00 41.75 199 SER A C 1
ATOM 1520 O O . SER A 1 199 ? -31.746 38.180 56.110 1.00 41.75 199 SER A O 1
ATOM 1522 N N . VAL A 1 200 ? -33.287 39.285 54.905 1.00 41.25 200 VAL A N 1
ATOM 1523 C CA . VAL A 1 200 ? -33.304 40.538 55.672 1.00 41.25 200 VAL A CA 1
ATOM 1524 C C . VAL A 1 200 ? -34.312 40.410 56.819 1.00 41.25 200 VAL A C 1
ATOM 1526 O O . VAL A 1 200 ? -35.483 40.171 56.549 1.00 41.25 200 VAL A O 1
ATOM 1529 N N . ASN A 1 201 ? -33.874 40.593 58.074 1.00 32.75 201 ASN A N 1
ATOM 1530 C CA . ASN A 1 201 ? -34.657 41.283 59.115 1.00 32.75 201 ASN A CA 1
ATOM 1531 C C . ASN A 1 201 ? -33.846 41.603 60.395 1.00 32.75 201 ASN A C 1
ATOM 1533 O O . ASN A 1 201 ? -33.482 40.735 61.177 1.00 32.75 201 ASN A O 1
ATOM 1537 N N . HIS A 1 202 ? -33.569 42.898 60.549 1.00 33.84 202 HIS A N 1
ATOM 1538 C CA . HIS A 1 202 ? -33.684 43.779 61.721 1.00 33.84 202 HIS A CA 1
ATOM 1539 C C . HIS A 1 202 ? -33.898 43.223 63.163 1.00 33.84 202 HIS A C 1
ATOM 1541 O O . HIS A 1 202 ? -34.970 42.715 63.475 1.00 33.84 202 HIS A O 1
ATOM 1547 N N . TYR A 1 203 ? -32.924 43.487 64.062 1.00 34.34 203 TYR A N 1
ATOM 1548 C CA . TYR A 1 203 ? -32.972 44.368 65.267 1.00 34.34 203 TYR A CA 1
ATOM 1549 C C . TYR A 1 203 ? -32.235 43.847 66.531 1.00 34.34 203 TYR A C 1
ATOM 1551 O O . TYR A 1 203 ? -32.431 42.724 66.970 1.00 34.34 203 TYR A O 1
ATOM 1559 N N . GLN A 1 204 ? -31.520 44.803 67.155 1.00 32.16 204 GLN A N 1
ATOM 1560 C CA . GLN A 1 204 ? -31.177 44.994 68.584 1.00 32.16 204 GLN A CA 1
ATOM 1561 C C . GLN A 1 204 ? -29.854 44.443 69.194 1.00 32.16 204 GLN A C 1
ATOM 1563 O O . GLN A 1 204 ? -29.657 43.256 69.413 1.00 32.16 204 GLN A O 1
ATOM 1568 N N . SER A 1 205 ? -28.998 45.436 69.501 1.00 32.25 205 SER A N 1
ATOM 1569 C CA . SER A 1 205 ? -27.822 45.595 70.400 1.00 32.25 205 SER A CA 1
ATOM 1570 C C . SER A 1 205 ? -27.984 45.066 71.850 1.00 32.25 205 SER A C 1
ATOM 1572 O O . SER A 1 205 ? -29.091 44.638 72.170 1.00 32.25 205 SER A O 1
ATOM 1574 N N . PRO A 1 206 ? -27.035 45.275 72.810 1.00 46.16 206 PRO A N 1
ATOM 1575 C CA . PRO A 1 206 ? -25.615 45.700 72.735 1.00 46.16 206 PRO A CA 1
ATOM 1576 C C . PRO A 1 206 ? -24.643 44.894 73.649 1.00 46.16 206 PRO A C 1
ATOM 1578 O O . PRO A 1 206 ? -25.053 44.281 74.630 1.00 46.16 206 PRO A O 1
ATOM 1581 N N . GLY A 1 207 ? -23.329 45.078 73.457 1.00 27.28 207 GLY A N 1
ATOM 1582 C CA . GLY A 1 207 ? -22.433 45.295 74.605 1.00 27.28 207 GLY A CA 1
ATOM 1583 C C . GLY A 1 207 ? -21.194 44.404 74.755 1.00 27.28 207 GLY A C 1
ATOM 1584 O O . GLY A 1 207 ? -21.280 43.183 74.748 1.00 27.28 207 GLY A O 1
ATOM 1585 N N . VAL A 1 208 ? -20.094 45.101 75.066 1.00 34.53 208 VAL A N 1
ATOM 1586 C CA . VAL A 1 208 ? -18.854 44.695 75.757 1.00 34.53 208 VAL A CA 1
ATOM 1587 C C . VAL A 1 208 ? -17.598 44.673 74.876 1.00 34.53 208 VAL A C 1
ATOM 1589 O O . VAL A 1 208 ? -17.339 43.764 74.093 1.00 34.53 208 VAL A O 1
ATOM 1592 N N . GLU A 1 209 ? -16.832 45.753 75.059 1.00 36.12 209 GLU A N 1
ATOM 1593 C CA . GLU A 1 209 ? -15.427 45.956 74.708 1.00 36.12 209 GLU A CA 1
ATOM 1594 C C . GLU A 1 209 ? -14.520 44.863 75.292 1.00 36.12 209 GLU A C 1
ATOM 1596 O O . GLU A 1 209 ? -14.838 44.295 76.331 1.00 36.12 209 GLU A O 1
ATOM 1601 N N . VAL A 1 210 ? -13.350 44.656 74.681 1.00 36.41 210 VAL A N 1
ATOM 1602 C CA . VAL A 1 210 ? -12.032 44.685 75.351 1.00 36.41 210 VAL A CA 1
ATOM 1603 C C . VAL A 1 210 ? -10.951 44.536 74.270 1.00 36.41 210 VAL A C 1
ATOM 1605 O O . VAL A 1 210 ? -10.824 43.509 73.607 1.00 36.41 210 VAL A O 1
ATOM 1608 N N . SER A 1 211 ? -10.179 45.607 74.085 1.00 37.59 211 SER A N 1
ATOM 1609 C CA . SER A 1 211 ? -8.835 45.602 73.492 1.00 37.59 211 SER A CA 1
ATOM 1610 C C . SER A 1 211 ? -7.877 44.807 74.377 1.00 37.59 211 SER A C 1
ATOM 1612 O O . SER A 1 211 ? -8.012 44.943 75.582 1.00 37.59 211 SER A O 1
ATOM 1614 N N . ILE A 1 212 ? -6.850 44.135 73.833 1.00 39.22 212 ILE A N 1
ATOM 1615 C CA . ILE A 1 212 ? -5.488 44.138 74.413 1.00 39.22 212 ILE A CA 1
ATOM 1616 C C . ILE A 1 212 ? -4.418 43.774 73.346 1.00 39.22 212 ILE A C 1
ATOM 1618 O O . ILE A 1 212 ? -4.393 42.668 72.821 1.00 39.22 212 ILE A O 1
ATOM 1622 N N . ILE A 1 213 ? -3.594 44.779 73.018 1.00 34.34 213 ILE A N 1
ATOM 1623 C CA . ILE A 1 213 ? -2.112 44.883 73.031 1.00 34.34 213 ILE A CA 1
ATOM 1624 C C . ILE A 1 213 ? -1.210 43.759 72.450 1.00 34.34 213 ILE A C 1
ATOM 1626 O O . ILE A 1 213 ? -1.236 42.605 72.861 1.00 34.34 213 ILE A O 1
ATOM 1630 N N . SER A 1 214 ? -0.305 44.217 71.572 1.00 35.94 214 SER A N 1
ATOM 1631 C CA . SER A 1 214 ? 0.952 43.642 71.062 1.00 35.94 214 SER A CA 1
ATOM 1632 C C . SER A 1 214 ? 1.978 43.192 72.119 1.00 35.94 214 SER A C 1
ATOM 1634 O O . SER A 1 214 ? 2.029 43.772 73.198 1.00 35.94 214 SER A O 1
ATOM 1636 N N . ALA A 1 215 ? 2.900 42.291 71.741 1.00 37.72 215 ALA A N 1
ATOM 1637 C CA . ALA A 1 215 ? 4.360 42.521 71.784 1.00 37.72 215 ALA A CA 1
ATOM 1638 C C . ALA A 1 215 ? 5.165 41.276 71.337 1.00 37.72 215 ALA A C 1
ATOM 1640 O O . ALA A 1 215 ? 5.080 40.216 71.949 1.00 37.72 215 ALA A O 1
ATOM 1641 N N . ASP A 1 216 ? 5.935 41.466 70.260 1.00 34.78 216 ASP A N 1
ATOM 1642 C CA . ASP A 1 216 ? 7.376 41.209 70.106 1.00 34.78 216 ASP A CA 1
ATOM 1643 C C . ASP A 1 216 ? 8.017 39.874 70.539 1.00 34.78 216 ASP A C 1
ATOM 1645 O O . ASP A 1 216 ? 8.051 39.523 71.712 1.00 34.78 216 ASP A O 1
ATOM 1649 N N . SER A 1 217 ? 8.757 39.230 69.623 1.00 42.34 217 SER A N 1
ATOM 1650 C CA . SER A 1 217 ? 10.194 39.528 69.421 1.00 42.34 217 SER A CA 1
ATOM 1651 C C . SER A 1 217 ? 10.939 38.450 68.612 1.00 42.34 217 SER A C 1
ATOM 1653 O O . SER A 1 217 ? 11.083 37.324 69.072 1.00 42.34 217 SER A O 1
ATOM 1655 N N . SER A 1 218 ? 11.585 38.903 67.524 1.00 39.44 218 SER A N 1
ATOM 1656 C CA . SER A 1 218 ? 12.981 38.593 67.115 1.00 39.44 218 SER A CA 1
ATOM 1657 C C . SER A 1 218 ? 13.320 37.162 66.615 1.00 39.44 218 SER A C 1
ATOM 1659 O O . SER A 1 218 ? 12.820 36.181 67.134 1.00 39.44 218 SER A O 1
ATOM 1661 N N . SER A 1 219 ? 14.193 36.909 65.629 1.00 42.28 219 SER A N 1
ATOM 1662 C CA . SER A 1 219 ? 15.324 37.678 65.089 1.00 42.28 219 SER A CA 1
ATOM 1663 C C . SER A 1 219 ? 15.770 37.160 63.694 1.00 42.28 219 SER A C 1
ATOM 1665 O O . SER A 1 219 ? 15.811 35.958 63.453 1.00 42.28 219 SER A O 1
ATOM 1667 N N . SER A 1 220 ? 16.058 38.121 62.798 1.00 38.56 220 SER A N 1
ATOM 1668 C CA . SER A 1 220 ? 17.137 38.243 61.774 1.00 38.56 220 SER A CA 1
ATOM 1669 C C . SER A 1 220 ? 17.819 36.989 61.180 1.00 38.56 220 SER A C 1
ATOM 1671 O O . SER A 1 220 ? 18.357 36.172 61.913 1.00 38.56 220 SER A O 1
ATOM 1673 N N . ALA A 1 221 ? 17.819 36.779 59.852 1.00 37.06 221 ALA A N 1
ATOM 1674 C CA . ALA A 1 221 ? 18.563 37.470 58.762 1.00 37.06 221 ALA A CA 1
ATOM 1675 C C . ALA A 1 221 ? 20.029 36.985 58.610 1.00 37.06 221 ALA A C 1
ATOM 1677 O O . ALA A 1 221 ? 20.826 37.163 59.519 1.00 37.06 221 ALA A O 1
ATOM 1678 N N . ALA A 1 222 ? 20.341 36.269 57.514 1.00 39.75 222 ALA A N 1
ATOM 1679 C CA . ALA A 1 222 ? 21.116 36.737 56.337 1.00 39.75 222 ALA A CA 1
ATOM 1680 C C . ALA A 1 222 ? 22.644 36.506 56.530 1.00 39.75 222 ALA A C 1
ATOM 1682 O O . ALA A 1 222 ? 23.118 36.560 57.650 1.00 39.75 222 ALA A O 1
ATOM 1683 N N . SER A 1 223 ? 23.522 36.204 55.567 1.00 39.81 223 SER A N 1
ATOM 1684 C CA . SER A 1 223 ? 23.584 36.361 54.106 1.00 39.81 223 SER A CA 1
ATOM 1685 C C . SER A 1 223 ? 24.727 35.467 53.550 1.00 39.81 223 SER A C 1
ATOM 1687 O O . SER A 1 223 ? 25.573 35.065 54.339 1.00 39.81 223 SER A O 1
ATOM 1689 N N . LYS A 1 224 ? 24.731 35.215 52.222 1.00 40.56 224 LYS A N 1
ATOM 1690 C CA . LYS A 1 224 ? 25.835 35.333 51.212 1.00 40.56 224 LYS A CA 1
ATOM 1691 C C . LYS A 1 224 ? 27.305 35.078 51.643 1.00 40.56 224 LYS A C 1
ATOM 1693 O O . LYS A 1 224 ? 27.705 35.491 52.716 1.00 40.56 224 LYS A O 1
ATOM 1698 N N . ASP A 1 225 ? 28.219 34.514 50.849 1.00 39.69 225 ASP A N 1
ATOM 1699 C CA . ASP A 1 225 ? 28.500 34.704 49.414 1.00 39.69 225 ASP A CA 1
ATOM 1700 C C . ASP A 1 225 ? 29.600 33.714 48.941 1.00 39.69 225 ASP A C 1
ATOM 1702 O O . ASP A 1 225 ? 30.387 33.234 49.754 1.00 39.69 225 ASP A O 1
ATOM 1706 N N . ASP A 1 226 ? 29.620 33.472 47.626 1.00 44.91 226 ASP A N 1
ATOM 1707 C CA . ASP A 1 226 ? 30.714 33.247 46.654 1.00 44.91 226 ASP A CA 1
ATOM 1708 C C . ASP A 1 226 ? 32.097 32.633 46.987 1.00 44.91 226 ASP A C 1
ATOM 1710 O O . ASP A 1 226 ? 32.777 32.963 47.955 1.00 44.91 226 ASP A O 1
ATOM 1714 N N . GLY A 1 227 ? 32.618 31.871 46.005 1.00 36.50 227 GLY A N 1
ATOM 1715 C CA . GLY A 1 227 ? 34.059 31.612 45.863 1.00 36.50 227 GLY A CA 1
ATOM 1716 C C . GLY A 1 227 ? 34.466 30.611 44.766 1.00 36.50 227 GLY A C 1
ATOM 1717 O O . GLY A 1 227 ? 34.511 29.409 45.002 1.00 36.50 227 GLY A O 1
ATOM 1718 N N . SER A 1 228 ? 34.826 31.119 43.580 1.00 43.88 228 SER A N 1
ATOM 1719 C CA . SER A 1 228 ? 35.543 30.414 42.492 1.00 43.88 228 SER A CA 1
ATOM 1720 C C . SER A 1 228 ? 36.931 29.879 42.900 1.00 43.88 228 SER A C 1
ATOM 1722 O O . SER A 1 228 ? 37.590 30.511 43.720 1.00 43.88 228 SER A O 1
ATOM 1724 N N . SER A 1 229 ? 37.443 28.836 42.210 1.00 40.78 229 SER A N 1
ATOM 1725 C CA . SER A 1 229 ? 38.733 28.847 41.457 1.00 40.78 229 SER A CA 1
ATOM 1726 C C . SER A 1 229 ? 39.413 27.460 41.279 1.00 40.78 229 SER A C 1
ATOM 1728 O O . SER A 1 229 ? 39.849 26.838 42.237 1.00 40.78 229 SER A O 1
ATOM 1730 N N . SER A 1 230 ? 39.566 27.062 40.005 1.00 46.94 230 SER A N 1
ATOM 1731 C CA . SER A 1 230 ? 40.780 26.580 39.291 1.00 46.94 230 SER A CA 1
ATOM 1732 C C . SER A 1 230 ? 41.630 25.343 39.681 1.00 46.94 230 SER A C 1
ATOM 1734 O O . SER A 1 230 ? 42.275 25.310 40.718 1.00 46.94 230 SER A O 1
ATOM 1736 N N . ARG A 1 231 ? 41.852 24.522 38.627 1.00 42.75 231 ARG A N 1
ATOM 1737 C CA . ARG A 1 231 ? 43.097 23.872 38.111 1.00 42.75 231 ARG A CA 1
ATOM 1738 C C . ARG A 1 231 ? 43.814 22.748 38.886 1.00 42.75 231 ARG A C 1
ATOM 1740 O O . ARG A 1 231 ? 44.280 22.937 39.999 1.00 42.75 231 ARG A O 1
ATOM 1747 N N . GLY A 1 232 ? 44.145 21.684 38.139 1.00 40.22 232 GLY A N 1
ATOM 1748 C CA . GLY A 1 232 ? 45.311 20.831 38.399 1.00 40.22 232 GLY A CA 1
ATOM 1749 C C . GLY A 1 232 ? 45.412 19.587 37.502 1.00 40.22 232 GLY A C 1
ATOM 1750 O O . GLY A 1 232 ? 44.782 18.595 37.830 1.00 40.22 232 GLY A O 1
ATOM 1751 N N . LEU A 1 233 ? 46.244 19.700 36.450 1.00 40.81 233 LEU A N 1
ATOM 1752 C CA . LEU A 1 233 ? 46.931 18.674 35.626 1.00 40.81 233 LEU A CA 1
ATOM 1753 C C . LEU A 1 233 ? 46.111 17.613 34.868 1.00 40.81 233 LEU A C 1
ATOM 1755 O O . LEU A 1 233 ? 45.560 16.688 35.495 1.00 40.81 233 LEU A O 1
#

Foldseek 3Di:
DVVLVVVLVVCLVPVVVPPVVLVVLLVLADDLVCLVVLQDQDDPSNLVSLLSLLQSLLSRLPDPCPSSLVRNLSNLLSLLSVLPPSNYDPPCDLVNLLVSLLSNLQSQQSSCVSHVVSLVSSQVRLLVSLLSLVVVVVRSNSVSNVVSCVVRPRHHDPVSVVVVVVSVVVVPPPPPPPDPVCVVPPDDDPPDDDDDDDDDDDDDDDDDDDDDDDDDDDDDDDDDDDDDDDDDD

Sequence (233 aa):
MESLVELCDLISQNPSQFPEKIAWICSRCPPAESLLSGSPRVSRSQLHAILTVARLLSKCPNSDHETPKSLVLAFYRSIPSLFNPKFWPQAFSSEAISSFFNDFLSYMSKAAEQSPDFASDVAGFTGEIVIQTISNADSCVSRVLLKALCSNFPPILPSDVNKLISVLLDRFEIPVPSSPREVILATPDAASAQSSPLSVNHYQSPGVEVSIISADSSSSAASKDDGSSSRGL

Mean predicted aligned error: 14.54 Å

Secondary structure (DSSP, 8-state):
-HHHHHHHHHHHH-GGG-HHHHHHHHHTSPPHHHHHTT-----HHHHHHHHHHHHHHHH-TT---HHHHHHHHHHHHTGGGGGSGGGSPTT--HHHHHHHHHHHHHHHHHHHHH-HHHHHHHHHHHHHHHHHHHHTTTSHHHHHHHHHHHHS-----HHHHHHHHHHHHHH------SSTTGGGTS-----------------------------------------------

Solvent-accessible surface area (backbone atoms only — not comparable to full-atom values): 14253 Å² total; per-residue (Å²): 110,65,73,60,50,53,48,40,58,56,35,48,77,46,54,89,80,36,58,69,59,53,50,53,46,58,70,46,32,74,58,58,67,46,52,70,68,75,70,50,60,43,49,68,66,26,54,51,26,47,45,50,44,31,45,37,40,40,58,35,54,87,56,91,55,59,65,57,54,51,52,50,49,42,52,58,71,25,50,76,54,57,58,42,74,69,28,51,38,87,93,64,48,73,66,58,53,37,53,50,44,38,54,41,32,44,21,46,31,49,22,25,77,60,23,67,70,57,24,52,59,48,13,76,42,39,37,62,52,52,51,54,32,61,76,38,50,87,36,72,56,25,46,41,46,55,57,26,38,76,78,30,65,57,54,60,41,73,78,35,50,57,53,48,52,52,56,50,54,73,68,56,73,72,86,68,75,94,46,92,76,58,72,77,75,75,62,88,82,83,87,79,83,83,86,78,84,87,82,88,79,90,87,86,87,86,90,83,88,82,89,82,86,88,83,88,80,89,79,83,84,90,77,89,82,90,82,90,86,86,90,83,134

Nearest PDB structures (foldseek):
  6f09-assembly3_P  TM=2.197E-01  e=2.195E+00  Homo sapiens
  6y44-assembly1_A-2  TM=2.006E-01  e=6.089E+00  Homo sapiens
  6y40-assembly1_A-2  TM=2.159E-01  e=7.679E+00  Homo sapiens